Protein AF-A0A6B2L825-F1 (afdb_monomer_lite)

InterPro domains:
  IPR002931 Transglutaminase-like [PF01841] (137-234)
  IPR038765 Papain-like cysteine peptidase superfamily [SSF54001] (37-236)

Organism: NCBI:txid1963864

Sequence (348 aa):
MTFCLAKQWLLDHMPEFDKYFMPPSVTVPGRSMFEDNIAFAVMADNASKWSSNIPLGLKLGYLLPYATFQESRTNWRPLLFAKFFQLVASSTSTVSAMQRLVSPAFPHNPYTNWTAFNWPTSPLPLGNTDFYLQWASSTSPPVVSPFEFAAYGYGSCSAWSSLVTYVARSVGIPARIVGTPCWNTGQFAGLAKDNPRVHDCWNGGDGTTYGGAFLNNHNWVEYWDDVNAKWVFLNVPTTTDVPDGGLCDPFSESHGCGYDVRSGCKNASPPGLASQDHEIFSVTWNMEGDVPGLEGGPLVDVVNLKLTSGESVSPFVWSPKHTSPIGIPLNSIGVRVVNRTEFYRCKE

Foldseek 3Di:
DDLVVLLVLCVVQPDPVCVPDADQDDPDPDRHLLSVLSVLLVVLLVLALLNVLDDPLLSSKFQRDQDFDQADRDSCLVVLLLQQQVQQSPPNWLLRSLLSQQPPHPPPGSVQQVVPDDDPPRPDDPDDDGQGQEEDPQPDQLHYAQVNSVVVSYYHQSNQQRNSSSSSSSNNWGKWKKKWQAFQDDLCHDFCQVHVLLVQCLLQHPVPDHIDPSRNMHMWMWIATSVVLAIWTAGPVGNDSDTNPDQAVVADQVFAGDADPVCACVRGHRLQSQDQSGWMKIFISDDPPSDPPNQQADKFFLLQPATPNRDRGGSSSSDNQCARPVRHRVSPVRTIIGTCSVRRHGDD

Structure (mmCIF, N/CA/C/O backbone):
data_AF-A0A6B2L825-F1
#
_entry.id   AF-A0A6B2L825-F1
#
loop_
_atom_site.group_PDB
_atom_site.id
_atom_site.type_symbol
_atom_site.label_atom_id
_atom_site.label_alt_id
_atom_site.label_comp_id
_atom_site.label_asym_id
_atom_site.label_entity_id
_atom_site.label_seq_id
_atom_site.pdbx_PDB_ins_code
_atom_site.Cartn_x
_atom_site.Cartn_y
_atom_site.Cartn_z
_atom_site.occupancy
_atom_site.B_iso_or_equiv
_atom_site.auth_seq_id
_atom_site.auth_comp_id
_atom_site.auth_asym_id
_atom_site.auth_atom_id
_atom_site.pdbx_PDB_model_num
ATOM 1 N N . MET A 1 1 ? -19.022 -1.370 9.979 1.00 94.69 1 MET A N 1
ATOM 2 C CA . MET A 1 1 ? -18.485 -2.747 10.104 1.00 94.69 1 MET A CA 1
ATOM 3 C C . MET A 1 1 ? -18.682 -3.214 11.544 1.00 94.69 1 MET A C 1
ATOM 5 O O . MET A 1 1 ? -18.543 -2.392 12.437 1.00 94.69 1 MET A O 1
ATOM 9 N N . THR A 1 2 ? -19.047 -4.475 11.811 1.00 96.81 2 THR A N 1
ATOM 10 C CA . THR A 1 2 ? -19.200 -4.978 13.199 1.00 96.81 2 THR A CA 1
ATOM 11 C C . THR A 1 2 ? -18.019 -5.856 13.606 1.00 96.81 2 THR A C 1
ATOM 13 O O . THR A 1 2 ? -17.350 -6.425 12.745 1.00 96.81 2 THR A O 1
ATOM 16 N N . PHE A 1 3 ? -17.784 -6.006 14.916 1.00 96.75 3 PHE A N 1
ATOM 17 C CA . PHE A 1 3 ? -16.703 -6.852 15.439 1.00 96.75 3 PHE A CA 1
ATOM 18 C C . PHE A 1 3 ? -16.839 -8.312 14.981 1.00 96.75 3 PHE A C 1
ATOM 20 O O . PHE A 1 3 ? -15.877 -8.888 14.486 1.00 96.75 3 PHE A O 1
ATOM 27 N N . CYS A 1 4 ? -18.034 -8.907 15.099 1.00 97.12 4 CYS A N 1
ATOM 28 C CA . CYS A 1 4 ? -18.265 -10.306 14.718 1.00 97.12 4 CYS A CA 1
ATOM 29 C C . CYS A 1 4 ? -18.041 -10.544 13.223 1.00 97.12 4 CYS A C 1
ATOM 31 O O . CYS A 1 4 ? -17.418 -11.534 12.851 1.00 97.12 4 CYS A O 1
ATOM 33 N N . LEU A 1 5 ? -18.509 -9.620 12.379 1.00 97.62 5 LEU A N 1
ATOM 34 C CA . LEU A 1 5 ? -18.312 -9.700 10.936 1.00 97.62 5 LEU A CA 1
ATOM 35 C C . LEU A 1 5 ? -16.827 -9.603 10.575 1.00 97.62 5 LEU A C 1
ATOM 37 O O . LEU A 1 5 ? -16.325 -10.439 9.835 1.00 97.62 5 LEU A O 1
ATOM 41 N N . ALA A 1 6 ? -16.123 -8.612 11.125 1.00 97.88 6 ALA A N 1
ATOM 42 C CA . ALA A 1 6 ? -14.695 -8.424 10.894 1.00 97.88 6 ALA A CA 1
ATOM 43 C C . ALA A 1 6 ? -13.870 -9.628 11.378 1.00 97.88 6 ALA A C 1
ATOM 45 O O . ALA A 1 6 ? -12.967 -10.085 10.682 1.00 97.88 6 ALA A O 1
ATOM 46 N N . LYS A 1 7 ? -14.215 -10.179 12.548 1.00 96.69 7 LYS A N 1
ATOM 47 C CA . LYS A 1 7 ? -13.605 -11.396 13.087 1.00 96.69 7 LYS A CA 1
ATOM 48 C C . LYS A 1 7 ? -13.769 -12.578 12.141 1.00 96.69 7 LYS A C 1
ATOM 50 O O . LYS A 1 7 ? -12.776 -13.223 11.822 1.00 96.69 7 LYS A O 1
ATOM 55 N N . GLN A 1 8 ? -15.004 -12.863 11.730 1.00 96.94 8 GLN A N 1
ATOM 56 C CA . GLN A 1 8 ? -15.285 -13.990 10.848 1.00 96.94 8 GLN A CA 1
ATOM 57 C C . GLN A 1 8 ? -14.542 -13.824 9.522 1.00 96.94 8 GLN A C 1
ATOM 59 O O . GLN A 1 8 ? -13.798 -14.711 9.126 1.00 96.94 8 GLN A O 1
ATOM 64 N N . TRP A 1 9 ? -14.647 -12.641 8.915 1.00 96.12 9 TRP A N 1
ATOM 65 C CA . TRP A 1 9 ? -13.997 -12.362 7.643 1.00 96.12 9 TRP A CA 1
ATOM 66 C C . TRP A 1 9 ? -12.475 -12.538 7.716 1.00 96.12 9 TRP A C 1
ATOM 68 O O . TRP A 1 9 ? -11.904 -13.196 6.853 1.00 96.12 9 TRP A O 1
ATOM 78 N N . LEU A 1 10 ? -11.803 -12.039 8.763 1.00 95.00 10 LEU A N 1
ATOM 79 C CA . LEU A 1 10 ? -10.361 -12.267 8.910 1.00 95.00 10 LEU A CA 1
ATOM 80 C C . LEU A 1 10 ? -10.021 -13.750 9.056 1.00 95.00 10 LEU A C 1
ATOM 82 O O . LEU A 1 10 ? -9.069 -14.187 8.426 1.00 95.00 10 LEU A O 1
ATOM 86 N N . LEU A 1 11 ? -10.777 -14.525 9.840 1.00 93.31 11 LEU A N 1
ATOM 87 C CA . LEU A 1 11 ? -10.528 -15.966 9.998 1.00 93.31 11 LEU A CA 1
ATOM 88 C C . LEU A 1 11 ? -10.645 -16.732 8.673 1.00 93.31 11 LEU A C 1
ATOM 90 O O . LEU A 1 11 ? -9.923 -17.714 8.480 1.00 93.31 11 LEU A O 1
ATOM 94 N N . ASP A 1 12 ? -11.508 -16.260 7.773 1.00 91.75 12 ASP A N 1
ATOM 95 C CA . ASP A 1 12 ? -11.719 -16.845 6.447 1.00 91.75 12 ASP A CA 1
ATOM 96 C C . ASP A 1 12 ? -10.610 -16.464 5.444 1.00 91.75 12 ASP A C 1
ATOM 98 O O . ASP A 1 12 ? -10.348 -17.216 4.507 1.00 91.75 12 ASP A O 1
ATOM 102 N N . HIS A 1 13 ? -9.928 -15.327 5.643 1.00 90.06 13 HIS A N 1
ATOM 103 C CA . HIS A 1 13 ? -8.961 -14.775 4.678 1.00 90.06 13 HIS A CA 1
ATOM 104 C C . HIS A 1 13 ? -7.503 -14.815 5.147 1.00 90.06 13 HIS A C 1
ATOM 106 O O . HIS A 1 13 ? -6.590 -14.707 4.326 1.00 90.06 13 HIS A O 1
ATOM 112 N N . MET A 1 14 ? -7.257 -14.946 6.450 1.00 87.50 14 MET A N 1
ATOM 113 C CA . MET A 1 14 ? -5.910 -14.894 7.007 1.00 87.50 14 MET A CA 1
ATOM 114 C C . MET A 1 14 ? -5.109 -16.176 6.769 1.00 87.50 14 MET A C 1
ATOM 116 O O . MET A 1 14 ? -5.675 -17.274 6.797 1.00 87.50 14 MET A O 1
ATOM 120 N N . PRO A 1 15 ? -3.776 -16.066 6.608 1.00 83.00 15 PRO A N 1
ATOM 121 C CA . PRO A 1 15 ? -2.901 -17.225 6.540 1.00 83.00 15 PRO A CA 1
ATOM 122 C C . PRO A 1 15 ? -3.051 -18.128 7.764 1.00 83.00 15 PRO A C 1
ATOM 124 O O . PRO A 1 15 ? -3.207 -17.653 8.889 1.00 83.00 15 PRO A O 1
ATOM 127 N N . GLU A 1 16 ? -2.913 -19.437 7.561 1.00 82.12 16 GLU A N 1
ATOM 128 C CA . GLU A 1 16 ? -3.077 -20.415 8.640 1.00 82.12 16 GLU A CA 1
ATOM 129 C C . GLU A 1 16 ? -2.125 -20.155 9.816 1.00 82.12 16 GLU A C 1
ATOM 131 O O . GLU A 1 16 ? -2.531 -20.236 10.970 1.00 82.12 16 GLU A O 1
ATOM 136 N N . PHE A 1 17 ? -0.877 -19.755 9.546 1.00 81.38 17 PHE A N 1
ATOM 137 C CA . PHE A 1 17 ? 0.090 -19.463 10.608 1.00 81.38 17 PHE A CA 1
ATOM 138 C C . PHE A 1 17 ? -0.361 -18.300 11.510 1.00 81.38 17 PHE A C 1
ATOM 140 O O . PHE A 1 17 ? -0.163 -18.341 12.724 1.00 81.38 17 PHE A O 1
ATOM 147 N N . ASP A 1 18 ? -1.010 -17.285 10.938 1.00 87.75 18 ASP A N 1
ATOM 148 C CA . ASP A 1 18 ? -1.451 -16.101 11.669 1.00 87.75 18 ASP A CA 1
ATOM 149 C C . ASP A 1 18 ? -2.608 -16.443 12.634 1.00 87.75 18 ASP A C 1
ATOM 151 O O . ASP A 1 18 ? -2.810 -15.741 13.622 1.00 87.75 18 ASP A O 1
ATOM 155 N N . LYS A 1 19 ? -3.342 -17.548 12.418 1.00 86.56 19 LYS A N 1
ATOM 156 C CA . LYS A 1 19 ? -4.393 -18.016 13.347 1.00 86.56 19 LYS A CA 1
ATOM 157 C C . LYS A 1 19 ? -3.825 -18.499 14.684 1.00 86.56 19 LYS A C 1
ATOM 159 O O . LYS A 1 19 ? -4.547 -18.541 15.679 1.00 86.56 19 LYS A O 1
ATOM 164 N N . TYR A 1 20 ? -2.543 -18.863 14.706 1.00 85.00 20 TYR A N 1
ATOM 165 C CA . TYR A 1 20 ? -1.869 -19.433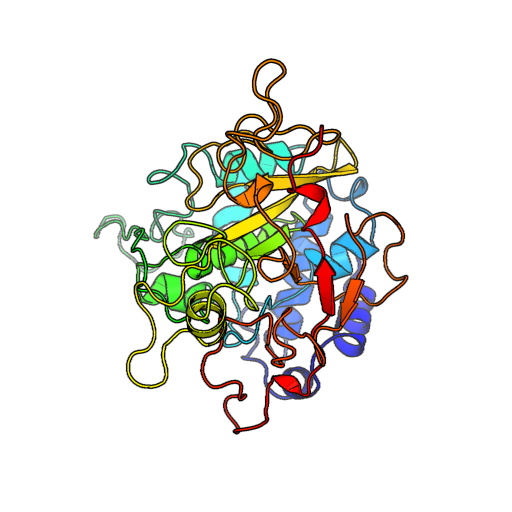 15.872 1.00 85.00 20 TYR A CA 1
ATOM 166 C C . TYR A 1 20 ? -0.771 -18.526 16.441 1.00 85.00 20 TYR A C 1
ATOM 168 O O . TYR A 1 20 ? -0.496 -18.595 17.638 1.00 85.00 20 TYR A O 1
ATOM 176 N N . PHE A 1 21 ? -0.150 -17.680 15.611 1.00 84.25 21 PHE A N 1
ATOM 177 C CA . PHE A 1 21 ? 1.095 -16.979 15.949 1.00 84.25 21 PHE A CA 1
ATOM 178 C C . PHE A 1 21 ? 1.001 -15.456 15.808 1.00 84.25 21 PHE A C 1
ATOM 180 O O . PHE A 1 21 ? 1.812 -14.825 15.130 1.00 84.25 21 PHE A O 1
ATOM 187 N N . MET A 1 22 ? 0.036 -14.849 16.497 1.00 90.50 22 MET A N 1
ATOM 188 C CA . MET A 1 22 ? -0.047 -13.393 16.626 1.00 90.50 22 MET A CA 1
ATOM 189 C C . MET A 1 22 ? 0.547 -12.890 17.954 1.00 90.50 22 MET A C 1
ATOM 191 O O . MET A 1 22 ? 0.362 -13.540 18.986 1.00 90.50 22 MET A O 1
ATOM 195 N N . PRO A 1 23 ? 1.212 -11.714 17.963 1.00 92.38 23 PRO A N 1
ATOM 196 C CA . PRO A 1 23 ? 1.619 -11.014 19.184 1.00 92.38 23 PRO A CA 1
ATOM 197 C C . PRO A 1 23 ? 0.462 -10.835 20.172 1.00 92.38 23 PRO A C 1
ATOM 199 O O . PRO A 1 23 ? -0.688 -10.849 19.744 1.00 92.38 23 PRO A O 1
ATOM 202 N N . PRO A 1 24 ? 0.723 -10.607 21.469 1.00 93.50 24 PRO A N 1
ATOM 203 C CA . PRO A 1 24 ? -0.331 -10.389 22.456 1.00 93.50 24 PRO A CA 1
ATOM 204 C C . PRO A 1 24 ? -1.134 -9.102 22.202 1.00 93.50 24 PRO A C 1
ATOM 206 O O . PRO A 1 24 ? -0.633 -8.118 21.646 1.00 93.50 24 PRO A O 1
ATOM 209 N N . SER A 1 25 ? -2.386 -9.116 22.666 1.00 94.12 25 SER A N 1
ATOM 210 C CA . SER A 1 25 ? -3.195 -7.905 22.832 1.00 94.12 25 SER A CA 1
ATOM 211 C C . SER A 1 25 ? -2.563 -7.014 23.903 1.00 94.12 25 SER A C 1
ATOM 213 O O . SER A 1 25 ? -2.058 -7.522 24.907 1.00 94.12 25 SER A O 1
ATOM 215 N N . VAL A 1 26 ? -2.600 -5.698 23.712 1.00 92.12 26 VAL A N 1
ATOM 216 C CA . VAL A 1 26 ? -2.066 -4.707 24.659 1.00 92.12 26 VAL A CA 1
ATOM 217 C C . VAL A 1 26 ? -3.122 -3.717 25.142 1.00 92.12 26 VAL A C 1
ATOM 219 O O . VAL A 1 26 ? -2.893 -3.051 26.149 1.00 92.12 26 VAL A O 1
ATOM 222 N N . THR A 1 27 ? -4.273 -3.619 24.466 1.00 90.19 27 THR A N 1
ATOM 223 C CA . THR A 1 27 ? -5.315 -2.640 24.819 1.00 90.19 27 THR A CA 1
ATOM 224 C C . THR A 1 27 ? -6.653 -3.241 25.221 1.00 90.19 27 THR A C 1
ATOM 226 O O . THR A 1 27 ? -7.307 -2.687 26.105 1.00 90.19 27 THR A O 1
ATOM 229 N N . VAL A 1 28 ? -7.073 -4.364 24.633 1.00 89.56 28 VAL A N 1
ATOM 230 C CA . VAL A 1 28 ? -8.335 -5.027 25.009 1.00 89.56 28 VAL A CA 1
ATOM 231 C C . VAL A 1 28 ? -8.095 -6.395 25.654 1.00 89.56 28 VAL A C 1
ATOM 233 O O . VAL A 1 28 ? -7.065 -7.022 25.386 1.00 89.56 28 VAL A O 1
ATOM 236 N N . PRO A 1 29 ? -9.031 -6.913 26.477 1.00 86.31 29 PRO A N 1
ATOM 237 C CA . PRO A 1 29 ? -8.983 -8.297 26.938 1.00 86.31 29 PRO A CA 1
ATOM 238 C C . PRO A 1 29 ? -9.025 -9.256 25.738 1.00 86.31 29 PRO A C 1
ATOM 240 O O . PRO A 1 29 ? -10.075 -9.492 25.144 1.00 86.31 29 PRO A O 1
ATOM 243 N N . GLY A 1 30 ? -7.866 -9.784 25.364 1.00 84.94 30 GLY A N 1
ATOM 244 C CA . GLY A 1 30 ? -7.671 -10.611 24.180 1.00 84.94 30 GLY A CA 1
ATOM 245 C C . GLY A 1 30 ? -6.418 -11.460 24.332 1.00 84.94 30 GLY A C 1
ATOM 246 O O . GLY A 1 30 ? -5.531 -11.138 25.124 1.00 84.94 30 GLY A O 1
ATOM 247 N N . ARG A 1 31 ? -6.353 -12.575 23.601 1.00 86.38 31 ARG A N 1
ATOM 248 C CA . ARG A 1 31 ? -5.169 -13.449 23.628 1.00 86.38 31 ARG A CA 1
ATOM 249 C C . ARG A 1 31 ? -4.093 -12.953 22.671 1.00 86.38 31 ARG A C 1
ATOM 251 O O . ARG A 1 31 ? -2.932 -13.304 22.850 1.00 86.38 31 ARG A O 1
ATOM 258 N N . SER A 1 32 ? -4.471 -12.144 21.681 1.00 92.50 32 SER A N 1
ATOM 259 C CA . SER A 1 32 ? -3.559 -11.680 20.644 1.00 92.50 32 SER A CA 1
ATOM 260 C C . SER A 1 32 ? -3.952 -10.313 20.076 1.00 92.50 32 SER A C 1
ATOM 262 O O . SER A 1 32 ? -5.049 -9.811 20.312 1.00 92.50 32 SER A O 1
ATOM 264 N N . MET A 1 33 ? -3.075 -9.723 19.265 1.00 95.19 33 MET A N 1
ATOM 265 C CA . MET A 1 33 ? -3.312 -8.480 18.537 1.00 95.19 33 MET A CA 1
ATOM 266 C C . MET A 1 33 ? -4.500 -8.570 17.577 1.00 95.19 33 MET A C 1
ATOM 268 O O . MET A 1 33 ? -4.944 -7.548 17.066 1.00 95.19 33 MET A O 1
ATOM 272 N N . PHE A 1 34 ? -5.020 -9.772 17.325 1.00 95.38 34 PHE A N 1
ATOM 273 C CA . PHE A 1 34 ? -6.241 -9.986 16.566 1.00 95.38 34 PHE A CA 1
ATOM 274 C C . PHE A 1 34 ? -7.413 -9.177 17.134 1.00 95.38 34 PHE A C 1
ATOM 276 O O . PHE A 1 34 ? -8.103 -8.474 16.393 1.00 95.38 34 PHE A O 1
ATOM 283 N N . GLU A 1 35 ? -7.604 -9.224 18.457 1.00 96.06 35 GLU A N 1
ATOM 284 C CA . GLU A 1 35 ? -8.674 -8.487 19.124 1.00 96.06 35 GLU A CA 1
ATOM 285 C C . GLU A 1 35 ? -8.460 -6.970 19.041 1.00 96.06 35 GLU A C 1
ATOM 287 O O . GLU A 1 35 ? -9.399 -6.242 18.713 1.00 96.06 35 GLU A O 1
ATOM 292 N N . ASP A 1 36 ? -7.228 -6.500 19.259 1.00 97.31 36 ASP A N 1
ATOM 293 C CA . ASP A 1 36 ? -6.867 -5.085 19.115 1.00 97.31 36 ASP A CA 1
ATOM 294 C C . ASP A 1 36 ? -7.080 -4.592 17.675 1.00 97.31 36 ASP A C 1
ATOM 296 O O . ASP A 1 36 ? -7.689 -3.544 17.453 1.00 97.31 36 ASP A O 1
ATOM 300 N N . ASN A 1 37 ? -6.646 -5.362 16.673 1.00 97.56 37 ASN A N 1
ATOM 301 C CA . ASN A 1 37 ? -6.805 -5.006 15.267 1.00 97.56 37 ASN A CA 1
ATOM 302 C C . ASN A 1 37 ? -8.283 -4.800 14.908 1.00 97.56 37 ASN A C 1
ATOM 304 O O . ASN A 1 37 ? -8.632 -3.784 14.309 1.00 97.56 37 ASN A O 1
ATOM 308 N N . ILE A 1 38 ? -9.156 -5.731 15.305 1.00 98.00 38 ILE A N 1
ATOM 309 C CA . ILE A 1 38 ? -10.591 -5.635 15.015 1.00 98.00 38 ILE A CA 1
ATOM 310 C C . ILE A 1 38 ? -11.226 -4.491 15.805 1.00 98.00 38 ILE A C 1
ATOM 312 O O . ILE A 1 38 ? -11.964 -3.692 15.228 1.00 98.00 38 ILE A O 1
ATOM 316 N N . ALA A 1 39 ? -10.941 -4.394 17.108 1.00 97.94 39 ALA A N 1
ATOM 317 C CA . ALA A 1 39 ? -11.524 -3.373 17.971 1.00 97.94 39 ALA A CA 1
ATOM 318 C C . ALA A 1 39 ? -11.217 -1.965 17.450 1.00 97.94 39 ALA A C 1
ATOM 320 O O . ALA A 1 39 ? -12.131 -1.157 17.291 1.00 97.94 39 ALA A O 1
ATOM 321 N N . PHE A 1 40 ? -9.957 -1.691 17.107 1.00 98.31 40 PHE A N 1
ATOM 322 C CA . PHE A 1 40 ? -9.549 -0.379 16.612 1.00 98.31 40 PHE A CA 1
ATOM 323 C C . PHE A 1 40 ? -9.971 -0.125 15.160 1.00 98.31 40 PHE A C 1
ATOM 325 O O . PHE A 1 40 ? -10.296 1.012 14.828 1.00 98.31 40 PHE A O 1
ATOM 332 N N . ALA A 1 41 ? -10.041 -1.148 14.299 1.00 98.38 41 ALA A N 1
ATOM 333 C CA . ALA A 1 41 ? -10.585 -0.982 12.949 1.00 98.38 41 ALA A CA 1
ATOM 334 C C . ALA A 1 41 ? -12.075 -0.605 12.987 1.00 98.38 41 ALA A C 1
ATOM 336 O O . ALA A 1 41 ? -12.497 0.308 12.282 1.00 98.38 41 ALA A O 1
ATOM 337 N N . VAL A 1 42 ? -12.865 -1.266 13.842 1.00 98.31 42 VAL A N 1
ATOM 338 C CA . VAL A 1 42 ? -14.286 -0.943 14.053 1.00 98.31 42 VAL A CA 1
ATOM 339 C C . VAL A 1 42 ? -14.451 0.415 14.737 1.00 98.31 42 VAL A C 1
ATOM 341 O O . VAL A 1 42 ? -15.354 1.166 14.379 1.00 98.31 42 VAL A O 1
ATOM 344 N N . MET A 1 43 ? -13.586 0.755 15.696 1.00 97.88 43 MET A N 1
ATOM 345 C CA . MET A 1 43 ? -13.607 2.058 16.366 1.00 97.88 43 MET A CA 1
ATOM 346 C C . MET A 1 43 ? -13.366 3.199 15.376 1.00 97.88 43 MET A C 1
ATOM 348 O O . MET A 1 43 ? -14.159 4.137 15.340 1.00 97.88 43 MET A O 1
ATOM 352 N N . ALA A 1 44 ? -12.323 3.096 14.547 1.00 98.00 44 ALA A N 1
ATOM 353 C CA . ALA A 1 44 ? -12.042 4.077 13.506 1.00 98.00 44 ALA A CA 1
ATOM 354 C C . ALA A 1 44 ? -13.191 4.152 12.491 1.00 98.00 44 ALA A C 1
ATOM 356 O O . ALA A 1 44 ? -13.703 5.236 12.234 1.00 98.00 44 ALA A O 1
ATOM 357 N N . ASP A 1 45 ? -13.666 3.002 11.995 1.00 97.81 45 ASP A N 1
ATOM 358 C CA . ASP A 1 45 ? -14.793 2.937 11.058 1.00 97.81 45 ASP A CA 1
ATOM 359 C C . ASP A 1 45 ? -16.059 3.602 11.613 1.00 97.81 45 ASP A C 1
ATOM 361 O O . ASP A 1 45 ? -16.731 4.325 10.894 1.00 97.81 45 ASP A O 1
ATOM 365 N N . ASN A 1 46 ? -16.405 3.390 12.882 1.00 96.94 46 ASN A N 1
ATOM 366 C CA . ASN A 1 46 ? -17.620 3.969 13.461 1.00 96.94 46 ASN A CA 1
ATOM 367 C C . ASN A 1 46 ? -17.480 5.462 13.788 1.00 96.94 46 ASN A C 1
ATOM 369 O O . ASN A 1 46 ? -18.478 6.179 13.789 1.00 96.94 46 ASN A O 1
ATOM 373 N N . ALA A 1 47 ? -16.270 5.923 14.104 1.00 96.56 47 ALA A N 1
ATOM 374 C CA . ALA A 1 47 ? -16.021 7.312 14.472 1.00 96.56 47 ALA A CA 1
ATOM 375 C C . ALA A 1 47 ? -15.790 8.228 13.250 1.00 96.56 47 ALA A C 1
ATOM 377 O O . ALA A 1 47 ? -15.958 9.444 13.353 1.00 96.56 47 ALA A O 1
ATOM 378 N N . SER A 1 48 ? -15.432 7.666 12.092 1.00 95.81 48 SER A N 1
ATOM 379 C CA . SER A 1 48 ? -15.206 8.407 10.847 1.00 95.81 48 SER A CA 1
ATOM 380 C C . SER A 1 48 ? -16.505 8.865 10.171 1.00 95.81 48 SER A C 1
ATOM 382 O O . SER A 1 48 ? -17.400 8.068 9.896 1.00 95.81 48 SER A O 1
ATOM 384 N N . LYS A 1 49 ? -16.575 10.147 9.784 1.00 96.50 49 LYS A N 1
ATOM 385 C CA . LYS A 1 49 ? -17.751 10.737 9.106 1.00 96.50 49 LYS A CA 1
ATOM 386 C C . LYS A 1 49 ? -17.998 10.201 7.690 1.00 96.50 49 LYS A C 1
ATOM 388 O O . LYS A 1 49 ? -19.131 10.219 7.228 1.00 96.50 49 LYS A O 1
ATOM 393 N N . TRP A 1 50 ? -16.953 9.723 7.019 1.00 97.06 50 TRP A N 1
ATOM 394 C CA . TRP A 1 50 ? -17.003 9.153 5.664 1.00 97.06 50 TRP A CA 1
ATOM 395 C C . TRP A 1 50 ? -17.337 7.655 5.642 1.00 97.06 50 TRP A C 1
ATOM 397 O O . TRP A 1 50 ? -17.474 7.050 4.583 1.00 97.06 50 TRP A O 1
ATOM 407 N N . SER A 1 51 ? -17.458 7.023 6.811 1.00 95.38 51 SER A N 1
ATOM 408 C CA . SER A 1 51 ? -17.650 5.579 6.937 1.00 95.38 51 SER A CA 1
ATOM 409 C C . SER A 1 51 ? -18.826 5.051 6.115 1.00 95.38 51 SER A C 1
ATOM 411 O O . SER A 1 51 ? -18.707 4.018 5.457 1.00 95.38 51 SER A O 1
ATOM 413 N N . SER A 1 52 ? -19.956 5.759 6.117 1.00 95.31 52 SER A N 1
ATOM 414 C CA . SER A 1 52 ? -21.166 5.376 5.378 1.00 95.31 52 SER A CA 1
ATOM 415 C C . SER A 1 52 ? -20.995 5.377 3.860 1.00 95.31 52 SER A C 1
ATOM 417 O O . SER A 1 52 ? -21.762 4.704 3.178 1.00 95.31 52 SER A O 1
ATOM 419 N N . ASN A 1 53 ? -19.997 6.094 3.340 1.00 97.06 53 ASN A N 1
ATOM 420 C CA . ASN A 1 53 ? -19.720 6.194 1.907 1.00 97.06 53 ASN A CA 1
ATOM 421 C C . ASN A 1 53 ? -18.803 5.070 1.410 1.00 97.06 53 ASN A C 1
ATOM 423 O O . ASN A 1 53 ? -18.628 4.900 0.207 1.00 97.06 53 ASN A O 1
ATOM 427 N N . ILE A 1 54 ? -18.207 4.291 2.319 1.00 97.25 54 ILE A N 1
ATOM 428 C CA . ILE A 1 54 ? -17.289 3.213 1.958 1.00 97.25 54 ILE A CA 1
ATOM 429 C C . ILE A 1 54 ? -18.051 1.876 1.930 1.00 97.25 54 ILE A C 1
ATOM 431 O O . ILE A 1 54 ? -18.561 1.435 2.967 1.00 97.25 54 ILE A O 1
ATOM 435 N N . PRO A 1 55 ? -18.078 1.173 0.783 1.00 96.19 55 PRO A N 1
ATOM 436 C CA . PRO A 1 55 ? -18.588 -0.189 0.678 1.00 96.19 55 PRO A CA 1
ATOM 437 C C . PRO A 1 55 ? -17.971 -1.144 1.705 1.00 96.19 55 PRO A C 1
ATOM 439 O O . PRO A 1 55 ? -16.764 -1.141 1.944 1.00 96.19 55 PRO A O 1
ATOM 442 N N . LEU A 1 56 ? -18.797 -2.018 2.286 1.00 96.12 56 LEU A N 1
ATOM 443 C CA . LEU A 1 56 ? -18.365 -2.945 3.335 1.00 96.12 56 LEU A CA 1
ATOM 444 C C . LEU A 1 56 ? -17.170 -3.809 2.911 1.00 96.12 56 LEU A C 1
ATOM 446 O O . LEU A 1 56 ? -16.224 -3.940 3.682 1.00 96.12 56 LEU A O 1
ATOM 450 N N . GLY A 1 57 ? -17.183 -4.362 1.698 1.00 94.88 57 GLY A N 1
ATOM 451 C CA . GLY A 1 57 ? -16.078 -5.195 1.229 1.00 94.88 57 GLY A CA 1
ATOM 452 C C . GLY A 1 57 ? -14.760 -4.422 1.074 1.00 94.88 57 GLY A C 1
ATOM 453 O O . GLY A 1 57 ? -13.703 -4.978 1.345 1.00 94.88 57 GLY A O 1
ATOM 454 N N . LEU A 1 58 ? -14.794 -3.113 0.777 1.00 96.31 58 LEU A N 1
ATOM 455 C CA . LEU A 1 58 ? -13.579 -2.286 0.794 1.00 96.31 58 LEU A CA 1
ATOM 456 C C . LEU A 1 58 ? -13.051 -2.089 2.219 1.00 96.31 58 LEU A C 1
ATOM 458 O O . LEU A 1 58 ? -11.843 -2.097 2.440 1.00 96.31 58 LEU A O 1
ATOM 462 N N . LYS A 1 59 ? -13.933 -1.975 3.218 1.00 97.50 59 LYS A N 1
ATOM 463 C CA . LYS A 1 59 ? -13.504 -1.932 4.626 1.00 97.50 59 LYS A CA 1
ATOM 464 C C . LYS A 1 59 ? -12.842 -3.245 5.040 1.00 97.50 59 LYS A C 1
ATOM 466 O O . LYS A 1 59 ? -11.780 -3.233 5.658 1.00 97.50 59 LYS A O 1
ATOM 471 N N . LEU A 1 60 ? -13.454 -4.370 4.683 1.00 97.25 60 LEU A N 1
ATOM 472 C CA . LEU A 1 60 ? -12.937 -5.697 5.010 1.00 97.25 60 LEU A CA 1
ATOM 473 C C . LEU A 1 60 ? -11.593 -5.962 4.309 1.00 97.25 60 LEU A C 1
ATOM 475 O O . LEU A 1 60 ? -10.636 -6.345 4.972 1.00 97.25 60 LEU A O 1
ATOM 479 N N . GLY A 1 61 ? -11.481 -5.642 3.019 1.00 95.44 61 GLY A N 1
ATOM 480 C CA . GLY A 1 61 ? -10.279 -5.889 2.220 1.00 95.44 61 GLY A CA 1
ATOM 481 C C . GLY A 1 61 ? -9.136 -4.888 2.388 1.00 95.44 61 GLY A C 1
ATOM 482 O O . GLY A 1 61 ? -7.991 -5.240 2.117 1.00 95.44 61 GLY A O 1
ATOM 483 N N . TYR A 1 62 ? -9.412 -3.651 2.826 1.00 97.12 62 TYR A N 1
ATOM 484 C CA . TYR A 1 62 ? -8.430 -2.554 2.756 1.00 97.12 62 TYR A CA 1
ATOM 485 C C . TYR A 1 62 ? -8.337 -1.651 3.988 1.00 97.12 62 TYR A C 1
ATOM 487 O O . TYR A 1 62 ? -7.409 -0.845 4.069 1.00 97.12 62 TYR A O 1
ATOM 495 N N . LEU A 1 63 ? -9.244 -1.778 4.960 1.00 97.75 63 LEU A N 1
ATOM 496 C CA . LEU A 1 63 ? -9.159 -1.084 6.254 1.00 97.75 63 LEU A CA 1
ATOM 497 C C . LEU A 1 63 ? -8.798 -2.052 7.392 1.00 97.75 63 LEU A C 1
ATOM 499 O O . LEU A 1 63 ? -7.922 -1.769 8.217 1.00 97.75 63 LEU A O 1
ATOM 503 N N . LEU A 1 64 ? -9.481 -3.196 7.433 1.00 98.12 64 LEU A N 1
ATOM 504 C CA . LEU A 1 64 ? -9.355 -4.233 8.454 1.00 98.12 64 LEU A CA 1
ATOM 505 C C . LEU A 1 64 ? -8.025 -5.016 8.452 1.00 98.12 64 LEU A C 1
ATOM 507 O O . LEU A 1 64 ? -7.596 -5.388 9.550 1.00 98.12 64 LEU A O 1
ATOM 511 N N . PRO A 1 65 ? -7.341 -5.271 7.316 1.00 95.38 65 PRO A N 1
ATOM 512 C CA . PRO A 1 65 ? -6.151 -6.114 7.327 1.00 95.38 65 PRO A CA 1
ATOM 513 C C . PRO A 1 65 ? -5.039 -5.575 8.228 1.00 95.38 65 PRO A C 1
ATOM 515 O O . PRO A 1 65 ? -4.735 -4.378 8.235 1.00 95.38 65 PRO A O 1
ATOM 518 N N . TYR A 1 66 ? -4.427 -6.485 8.985 1.00 94.44 66 TYR A N 1
ATOM 519 C CA . TYR A 1 66 ? -3.339 -6.204 9.928 1.00 94.44 66 TYR A CA 1
ATOM 520 C C . TYR A 1 66 ? -1.946 -6.300 9.291 1.00 94.44 66 TYR A C 1
ATOM 522 O O . TYR A 1 66 ? -0.967 -5.912 9.925 1.00 94.44 66 TYR A O 1
ATOM 530 N N . ALA A 1 67 ? -1.859 -6.829 8.071 1.00 90.25 67 ALA A N 1
ATOM 531 C CA . ALA A 1 67 ? -0.629 -6.995 7.310 1.00 90.25 67 ALA A CA 1
ATOM 532 C C . ALA A 1 67 ? -0.861 -6.612 5.836 1.00 90.25 67 ALA A C 1
ATOM 534 O O . ALA A 1 67 ? -1.998 -6.617 5.350 1.00 90.25 67 ALA A O 1
ATOM 535 N N . THR A 1 68 ? 0.209 -6.280 5.121 1.00 84.62 68 THR A N 1
ATOM 536 C CA . THR A 1 68 ? 0.181 -6.000 3.678 1.00 84.62 68 THR A CA 1
ATOM 537 C C . THR A 1 68 ? 1.064 -6.970 2.912 1.00 84.62 68 THR A C 1
ATOM 539 O O . THR A 1 68 ? 0.717 -7.338 1.801 1.00 84.62 68 THR A O 1
ATOM 542 N N . PHE A 1 69 ? 2.148 -7.449 3.511 1.00 78.00 69 PHE A N 1
ATOM 543 C CA . PHE A 1 69 ? 3.046 -8.423 2.910 1.00 78.00 69 PHE A CA 1
ATOM 544 C C . PHE A 1 69 ? 3.420 -9.517 3.944 1.00 78.00 69 PHE A C 1
ATOM 546 O O . PHE A 1 69 ? 2.621 -9.941 4.792 1.00 78.00 69 PHE A O 1
ATOM 553 N N . GLN A 1 70 ? 4.656 -10.008 3.863 1.00 76.31 70 GLN A N 1
ATOM 554 C CA . GLN A 1 70 ? 5.282 -10.986 4.754 1.00 76.31 70 GLN A CA 1
ATOM 555 C C . GLN A 1 70 ? 6.007 -10.362 5.960 1.00 76.31 70 GLN A C 1
ATOM 557 O O . GLN A 1 70 ? 6.813 -11.037 6.598 1.00 76.31 70 GLN A O 1
ATOM 562 N N . GLU A 1 71 ? 5.769 -9.085 6.269 1.00 81.12 71 GLU A N 1
ATOM 563 C CA . GLU A 1 71 ? 6.379 -8.409 7.418 1.00 81.12 71 GLU A CA 1
ATOM 564 C C . GLU A 1 71 ? 6.041 -9.078 8.742 1.00 81.12 71 GLU A C 1
ATOM 566 O O . GLU A 1 71 ? 5.012 -9.742 8.892 1.00 81.12 71 GLU A O 1
ATOM 571 N N . SER A 1 72 ? 6.917 -8.889 9.727 1.00 83.12 72 SER A N 1
ATOM 572 C CA . SER A 1 72 ? 6.660 -9.371 11.075 1.00 83.12 72 SER A CA 1
ATOM 573 C C . SER A 1 72 ? 5.337 -8.798 11.589 1.00 83.12 72 SER A C 1
ATOM 575 O O . SER A 1 72 ? 4.993 -7.628 11.376 1.00 83.12 72 SER A O 1
ATOM 577 N N . ARG A 1 73 ? 4.543 -9.650 12.244 1.00 88.81 73 ARG A N 1
ATOM 578 C CA . ARG A 1 73 ? 3.271 -9.203 12.806 1.00 88.81 73 ARG A CA 1
ATOM 579 C C . ARG A 1 73 ? 3.584 -8.342 14.015 1.00 88.81 73 ARG A C 1
ATOM 581 O O . ARG A 1 73 ? 4.232 -8.792 14.956 1.00 88.81 73 ARG A O 1
ATOM 588 N N . THR A 1 74 ? 3.137 -7.096 13.973 1.00 90.94 74 THR A N 1
ATOM 589 C CA . THR A 1 74 ? 3.319 -6.116 15.043 1.00 90.94 74 THR A CA 1
ATOM 590 C C . THR A 1 74 ? 1.961 -5.547 15.412 1.00 90.94 74 THR A C 1
ATOM 592 O O . THR A 1 74 ? 1.132 -5.290 14.541 1.00 90.94 74 THR A O 1
ATOM 595 N N . ASN A 1 75 ? 1.699 -5.356 16.706 1.00 94.56 75 ASN A N 1
ATOM 596 C CA . ASN A 1 75 ? 0.427 -4.805 17.172 1.00 94.56 75 ASN A CA 1
ATOM 597 C C . ASN A 1 75 ? 0.398 -3.276 16.986 1.00 94.56 75 ASN A C 1
ATOM 599 O O . ASN A 1 75 ? 0.486 -2.506 17.941 1.00 94.56 75 ASN A O 1
ATOM 603 N N . TRP A 1 76 ? 0.371 -2.839 15.724 1.00 95.62 76 TRP A N 1
ATOM 604 C CA . TRP A 1 76 ? 0.581 -1.444 15.337 1.00 95.62 76 TRP A CA 1
ATOM 605 C C . TRP A 1 76 ? -0.653 -0.562 15.519 1.00 95.62 76 TRP A C 1
ATOM 607 O O . TRP A 1 76 ? -0.533 0.629 15.815 1.00 95.62 76 TRP A O 1
ATOM 617 N N . ARG A 1 77 ? -1.847 -1.136 15.342 1.00 97.12 77 ARG A N 1
ATOM 618 C CA . ARG A 1 77 ? -3.085 -0.365 15.186 1.00 97.12 77 ARG A CA 1
ATOM 619 C C . ARG A 1 77 ? -3.428 0.505 16.396 1.00 97.12 77 ARG A C 1
ATOM 621 O O . ARG A 1 77 ? -3.721 1.676 16.156 1.00 97.12 77 ARG A O 1
ATOM 628 N N . PRO A 1 78 ? -3.346 0.025 17.653 1.00 96.12 78 PRO A N 1
ATOM 629 C CA . PRO A 1 78 ? -3.671 0.857 18.810 1.00 96.12 78 PRO A CA 1
ATOM 630 C C . PRO A 1 78 ? -2.800 2.113 18.914 1.00 96.12 78 PRO A C 1
ATOM 632 O O . PRO A 1 78 ? -3.315 3.207 19.139 1.00 96.12 78 PRO A O 1
ATOM 635 N N . LEU A 1 79 ? -1.486 1.982 18.693 1.00 93.50 79 LEU A N 1
ATOM 636 C CA . LEU A 1 79 ? -0.561 3.113 18.781 1.00 93.50 79 LEU A CA 1
ATOM 637 C C . LEU A 1 79 ? -0.781 4.119 17.649 1.00 93.50 79 LEU A C 1
ATOM 639 O O . LEU A 1 79 ? -0.839 5.319 17.910 1.00 93.50 79 LEU A O 1
ATOM 643 N N . LEU A 1 80 ? -0.900 3.650 16.400 1.00 95.56 80 LEU A N 1
ATOM 644 C CA . LEU A 1 80 ? -1.108 4.551 15.262 1.00 95.56 80 LEU A CA 1
ATOM 645 C C . LEU A 1 80 ? -2.467 5.259 15.359 1.00 95.56 80 LEU A C 1
ATOM 647 O O . LEU A 1 80 ? -2.534 6.467 15.139 1.00 95.56 80 LEU A O 1
ATOM 651 N N . PHE A 1 81 ? -3.518 4.555 15.794 1.00 96.06 81 PHE A N 1
ATOM 652 C CA . PHE A 1 81 ? -4.814 5.171 16.081 1.00 96.06 81 PHE A CA 1
ATOM 653 C C . PHE A 1 81 ? -4.665 6.274 17.137 1.00 96.06 81 PHE A C 1
ATOM 655 O O . PHE A 1 81 ? -5.077 7.409 16.905 1.00 96.06 81 PHE A O 1
ATOM 662 N N . ALA A 1 82 ? -4.029 5.970 18.275 1.00 92.75 82 ALA A N 1
ATOM 663 C CA . ALA A 1 82 ? -3.844 6.931 19.361 1.00 92.75 82 ALA A CA 1
ATOM 664 C C . ALA A 1 82 ? -3.031 8.165 18.934 1.00 92.75 82 ALA A C 1
ATOM 666 O O . ALA A 1 82 ? -3.322 9.272 19.385 1.00 92.75 82 ALA A O 1
ATOM 667 N N . LYS A 1 83 ? -2.036 7.991 18.053 1.00 90.75 83 LYS A N 1
ATOM 668 C CA . LYS A 1 83 ? -1.219 9.091 17.524 1.00 90.75 83 LYS A CA 1
ATOM 669 C C . LYS A 1 83 ? -1.967 9.966 16.519 1.00 90.75 83 LYS A C 1
ATOM 671 O O . LYS A 1 83 ? -1.840 11.185 16.580 1.00 90.75 83 LYS A O 1
ATOM 676 N N . PHE A 1 84 ? -2.725 9.370 15.597 1.00 94.44 84 PHE A N 1
ATOM 677 C CA . PHE A 1 84 ? -3.156 10.073 14.382 1.00 94.44 84 PHE A CA 1
ATOM 678 C C . PHE A 1 84 ? -4.664 10.298 14.259 1.00 94.44 84 PHE A C 1
ATOM 680 O O . PHE A 1 84 ? -5.072 11.199 13.527 1.00 94.44 84 PHE A O 1
ATOM 687 N N . PHE A 1 85 ? -5.514 9.558 14.979 1.00 95.38 85 PHE A N 1
ATOM 688 C CA . PHE A 1 85 ? -6.968 9.662 14.801 1.00 95.38 85 PHE A CA 1
ATOM 689 C C . PHE A 1 85 ? -7.499 11.074 15.097 1.00 95.38 85 PHE A C 1
ATOM 691 O O . PHE A 1 85 ? -8.308 11.617 14.344 1.00 95.38 85 PHE A O 1
ATOM 698 N N . GLN A 1 86 ? -6.983 11.723 16.145 1.00 93.00 86 GLN A N 1
ATOM 699 C CA . GLN A 1 86 ? -7.415 13.072 16.519 1.00 93.00 86 GLN A CA 1
ATOM 700 C C . GLN A 1 86 ? -7.113 14.122 15.438 1.00 93.00 86 GLN A C 1
ATOM 702 O O . GLN A 1 86 ? -7.857 15.095 15.313 1.00 93.00 86 GLN A O 1
ATOM 707 N N . LEU A 1 87 ? -6.065 13.922 14.628 1.00 93.50 87 LEU A N 1
ATOM 708 C CA . LEU A 1 87 ? -5.731 14.829 13.526 1.00 93.50 87 LEU A CA 1
ATOM 709 C C . LEU A 1 87 ? -6.830 14.850 12.467 1.00 93.50 87 LEU A C 1
ATOM 711 O O . LEU A 1 87 ? -7.121 15.903 11.904 1.00 93.50 87 LEU A O 1
ATOM 715 N N . VAL A 1 88 ? -7.465 13.704 12.223 1.00 96.19 88 VAL A N 1
ATOM 716 C CA . VAL A 1 88 ? -8.468 13.541 11.165 1.00 96.19 88 VAL A CA 1
ATOM 717 C C . VAL A 1 88 ? -9.909 13.599 11.670 1.00 96.19 88 VAL A C 1
ATOM 719 O O . VAL A 1 88 ? -10.826 13.634 10.858 1.00 96.19 88 VAL A O 1
ATOM 722 N N . ALA A 1 89 ? -10.138 13.675 12.985 1.00 94.12 89 ALA A N 1
ATOM 723 C CA . ALA A 1 89 ? -11.476 13.642 13.589 1.00 94.12 89 ALA A CA 1
ATOM 724 C C . ALA A 1 89 ? -12.434 14.736 13.065 1.00 94.12 89 ALA A C 1
ATOM 726 O O . ALA A 1 89 ? -13.656 14.573 13.064 1.00 94.12 89 ALA A O 1
ATOM 727 N N . SER A 1 90 ? -11.890 15.870 12.608 1.00 95.12 90 SER A N 1
ATOM 728 C CA . SER A 1 90 ? -12.691 16.952 12.019 1.00 95.12 90 SER A CA 1
ATOM 729 C C . SER A 1 90 ? -13.036 16.738 10.540 1.00 95.12 90 SER A C 1
ATOM 731 O O . SER A 1 90 ? -14.027 17.315 10.082 1.00 95.12 90 SER A O 1
ATOM 733 N N . SER A 1 91 ? -12.283 15.900 9.819 1.00 97.81 91 SER A N 1
ATOM 734 C CA . SER A 1 91 ? -12.437 15.661 8.381 1.00 97.81 91 SER A CA 1
ATOM 735 C C . SER A 1 91 ? -13.770 14.999 8.035 1.00 97.81 91 SER A C 1
ATOM 737 O O . SER A 1 91 ? -14.355 14.264 8.831 1.00 97.81 91 SER A O 1
ATOM 739 N N . THR A 1 92 ? -14.268 15.290 6.835 1.00 97.19 92 THR A N 1
ATOM 740 C CA . THR A 1 92 ? -15.574 14.825 6.336 1.00 97.19 92 THR A CA 1
ATOM 741 C C . THR A 1 92 ? -15.461 13.856 5.164 1.00 97.19 92 THR A C 1
ATOM 743 O O . THR A 1 92 ? -16.475 13.304 4.760 1.00 97.19 92 THR A O 1
ATOM 746 N N . SER A 1 93 ? -14.252 13.645 4.644 1.00 98.31 93 SER A N 1
ATOM 747 C CA . SER A 1 93 ? -13.932 12.721 3.551 1.00 98.31 93 SER A CA 1
ATOM 748 C C . SER A 1 93 ? -12.585 12.045 3.805 1.00 98.31 93 SER A C 1
ATOM 750 O O . SER A 1 93 ? -11.753 12.579 4.546 1.00 98.31 93 SER A O 1
ATOM 752 N N . THR A 1 94 ? -12.337 10.911 3.159 1.00 98.38 94 THR A N 1
ATOM 753 C CA . THR A 1 94 ? -11.043 10.219 3.188 1.00 98.38 94 THR A CA 1
ATOM 754 C C . THR A 1 94 ? -9.935 11.082 2.598 1.00 98.38 94 THR A C 1
ATOM 756 O O . THR A 1 94 ? -8.851 11.131 3.167 1.00 98.38 94 THR A O 1
ATOM 759 N N . VAL A 1 95 ? -10.210 11.833 1.526 1.00 97.94 95 VAL A N 1
ATOM 760 C CA . VAL A 1 95 ? -9.253 12.775 0.917 1.00 97.94 95 VAL A CA 1
ATOM 761 C C . VAL A 1 95 ? -8.845 13.867 1.904 1.00 97.94 95 VAL A C 1
ATOM 763 O O . VAL A 1 95 ? -7.657 14.060 2.147 1.00 97.94 95 VAL A O 1
ATOM 766 N N . SER A 1 96 ? -9.808 14.538 2.548 1.00 97.88 96 SER A N 1
ATOM 767 C CA . SER A 1 96 ? -9.490 15.586 3.532 1.00 97.88 96 SER A CA 1
ATOM 768 C C . SER A 1 96 ? -8.822 15.025 4.792 1.00 97.88 96 SER A C 1
ATOM 770 O O . SER A 1 96 ? -8.037 15.712 5.443 1.00 97.88 96 SER A O 1
ATOM 772 N N . ALA A 1 97 ? -9.113 13.778 5.168 1.00 97.69 97 ALA A N 1
ATOM 773 C CA . ALA A 1 97 ? -8.402 13.077 6.233 1.00 97.69 97 ALA A CA 1
ATOM 774 C C . ALA A 1 97 ? -6.954 12.759 5.829 1.00 97.69 97 ALA A C 1
ATOM 776 O O . ALA A 1 97 ? -6.035 13.052 6.591 1.00 97.69 97 ALA A O 1
ATOM 777 N N . MET A 1 98 ? -6.738 12.245 4.616 1.00 97.38 98 MET A N 1
ATOM 778 C CA . MET A 1 98 ? -5.410 11.925 4.101 1.00 97.38 98 MET A CA 1
ATOM 779 C C . MET A 1 98 ? -4.549 13.180 3.958 1.00 97.38 98 MET A C 1
ATOM 781 O O . MET A 1 98 ? -3.413 13.190 4.419 1.00 97.38 98 MET A O 1
ATOM 785 N N . GLN A 1 99 ? -5.113 14.277 3.448 1.00 96.38 99 GLN A N 1
ATOM 786 C CA . GLN A 1 99 ? -4.457 15.587 3.393 1.00 96.38 99 GLN A CA 1
ATOM 787 C C . GLN A 1 99 ? -3.954 16.041 4.764 1.00 96.38 99 GLN A C 1
ATOM 789 O O . GLN A 1 99 ? -2.824 16.492 4.883 1.00 96.38 99 GLN A O 1
ATOM 794 N N . ARG A 1 100 ? -4.737 15.861 5.834 1.00 94.88 100 ARG A N 1
ATOM 795 C CA . ARG A 1 100 ? -4.280 16.196 7.194 1.00 94.88 100 ARG A CA 1
ATOM 796 C C . ARG A 1 100 ? -3.153 15.303 7.698 1.00 94.88 100 ARG A C 1
ATOM 798 O O . ARG A 1 100 ? -2.407 15.737 8.567 1.00 94.88 100 ARG A O 1
ATOM 805 N N . LEU A 1 101 ? -3.043 14.074 7.198 1.00 94.12 101 LEU A N 1
ATOM 806 C CA . LEU A 1 101 ? -1.950 13.166 7.539 1.00 94.12 101 LEU A CA 1
ATOM 807 C C . LEU A 1 101 ? -0.671 13.484 6.760 1.00 94.12 101 LEU A C 1
ATOM 809 O O . LEU A 1 101 ? 0.411 13.278 7.298 1.00 94.12 101 LEU A O 1
ATOM 813 N N . VAL A 1 102 ? -0.789 13.973 5.520 1.00 93.25 102 VAL A N 1
ATOM 814 C CA . VAL A 1 102 ? 0.338 14.191 4.593 1.00 93.25 102 VAL A CA 1
ATOM 815 C C . VAL A 1 102 ? 0.646 15.673 4.332 1.00 93.25 102 VAL A C 1
ATOM 817 O O . VAL A 1 102 ? 1.470 15.983 3.477 1.00 93.25 102 VAL A O 1
ATOM 820 N N . SER A 1 103 ? 0.014 16.607 5.046 1.00 90.00 103 SER A N 1
ATOM 821 C CA . SER A 1 103 ? 0.255 18.049 4.901 1.00 90.00 103 SER A CA 1
ATOM 822 C C . SER A 1 103 ? 0.824 18.652 6.195 1.00 90.00 103 SER A C 1
ATOM 824 O O . SER A 1 103 ? 0.324 18.335 7.280 1.00 90.00 103 SER A O 1
ATOM 826 N N . PRO A 1 104 ? 1.853 19.519 6.116 1.00 86.00 104 PRO A N 1
ATOM 827 C CA . PRO A 1 104 ? 2.644 19.818 4.914 1.00 86.00 104 PRO A CA 1
ATOM 828 C C . PRO A 1 104 ? 3.379 18.567 4.416 1.00 86.00 104 PRO A C 1
ATOM 830 O O . PRO A 1 104 ? 3.607 17.652 5.205 1.00 86.00 104 PRO A O 1
ATOM 833 N N . ALA A 1 105 ? 3.727 18.533 3.125 1.00 83.25 105 ALA A N 1
ATOM 834 C CA . ALA A 1 105 ? 4.461 17.436 2.493 1.00 83.25 105 ALA A CA 1
ATOM 835 C C . ALA A 1 105 ? 5.781 17.095 3.230 1.00 83.25 105 ALA A C 1
ATOM 837 O O . ALA A 1 105 ? 6.277 17.849 4.075 1.00 83.25 105 ALA A O 1
ATOM 838 N N . PHE A 1 106 ? 6.364 15.938 2.911 1.00 83.56 106 PHE A N 1
ATOM 839 C CA . PHE A 1 106 ? 7.621 15.468 3.498 1.00 83.56 106 PHE A CA 1
ATOM 840 C C . PHE A 1 106 ? 8.722 16.543 3.368 1.00 83.56 106 PHE A C 1
ATOM 842 O O . PHE A 1 106 ? 8.822 17.162 2.306 1.00 83.56 106 PHE A O 1
ATOM 849 N N . PRO A 1 107 ? 9.569 16.772 4.399 1.00 83.31 107 PRO A N 1
ATOM 850 C CA . PRO A 1 107 ? 9.762 15.990 5.631 1.00 83.31 107 PRO A CA 1
ATOM 851 C C . PRO A 1 107 ? 8.924 16.437 6.836 1.00 83.31 107 PRO A C 1
ATOM 853 O O . PRO A 1 107 ? 9.197 16.013 7.957 1.00 83.31 107 PRO A O 1
ATOM 856 N N . HIS A 1 108 ? 7.911 17.280 6.642 1.00 84.31 108 HIS A N 1
ATOM 857 C CA . HIS A 1 108 ? 7.188 17.931 7.740 1.00 84.31 108 HIS A CA 1
ATOM 858 C C . HIS A 1 108 ? 5.805 17.326 8.026 1.00 84.31 108 HIS A C 1
ATOM 860 O O . HIS A 1 108 ? 5.030 17.906 8.789 1.00 84.31 108 HIS A O 1
ATOM 866 N N . ASN A 1 109 ? 5.490 16.166 7.439 1.00 87.00 109 ASN A N 1
ATOM 867 C CA . ASN A 1 109 ? 4.219 15.493 7.689 1.00 87.00 109 ASN A CA 1
ATOM 868 C C . ASN A 1 109 ? 4.080 15.094 9.172 1.00 87.00 109 ASN A C 1
ATOM 870 O O . ASN A 1 109 ? 5.062 14.696 9.798 1.00 87.00 109 ASN A O 1
ATOM 874 N N . PRO A 1 110 ? 2.862 15.055 9.730 1.00 86.06 110 PRO A N 1
ATOM 875 C CA . PRO A 1 110 ? 2.619 14.600 11.100 1.00 86.06 110 PRO A CA 1
ATOM 876 C C . PRO A 1 110 ? 3.242 13.252 11.500 1.00 86.06 110 PRO A C 1
ATOM 878 O O . PRO A 1 110 ? 3.607 13.083 12.660 1.00 86.06 110 PRO A O 1
ATOM 881 N N . TYR A 1 111 ? 3.373 12.290 10.579 1.00 85.94 111 TYR A N 1
ATOM 882 C CA . TYR A 1 111 ? 3.973 10.981 10.873 1.00 85.94 111 TYR A CA 1
ATOM 883 C C . TYR A 1 111 ? 5.503 10.933 10.732 1.00 85.94 111 TYR A C 1
ATOM 885 O O . TYR A 1 111 ? 6.091 9.906 11.067 1.00 85.94 111 TYR A O 1
ATOM 893 N N . THR A 1 112 ? 6.163 11.991 10.240 1.00 86.94 112 THR A N 1
ATOM 894 C CA . THR A 1 112 ? 7.633 12.009 10.128 1.00 86.94 112 THR A CA 1
ATOM 895 C C . THR A 1 112 ? 8.278 12.291 11.477 1.00 86.94 112 THR A C 1
ATOM 897 O O . THR A 1 112 ? 9.247 11.619 11.811 1.00 86.94 112 THR A O 1
ATOM 900 N N . ASN A 1 113 ? 7.735 13.216 12.279 1.00 87.00 113 ASN A N 1
ATOM 901 C CA . ASN A 1 113 ? 8.159 13.417 13.666 1.00 87.00 113 ASN A CA 1
ATOM 902 C C . ASN A 1 113 ? 7.536 12.327 14.551 1.00 87.00 113 ASN A C 1
ATOM 904 O O . ASN A 1 113 ? 6.447 12.486 15.097 1.00 87.00 113 ASN A O 1
ATOM 908 N N . TRP A 1 114 ? 8.221 11.200 14.699 1.00 85.00 114 TRP A N 1
ATOM 909 C CA . TRP A 1 114 ? 7.711 10.045 15.437 1.00 85.00 114 TRP A CA 1
ATOM 910 C C . TRP A 1 114 ? 7.509 10.329 16.936 1.00 85.00 114 TRP A C 1
ATOM 912 O O . TRP A 1 114 ? 6.609 9.770 17.574 1.00 85.00 114 TRP A O 1
ATOM 922 N N . THR A 1 115 ? 8.323 11.226 17.497 1.00 79.69 115 THR A N 1
ATOM 923 C CA . THR A 1 115 ? 8.193 11.735 18.873 1.00 79.69 115 THR A CA 1
ATOM 924 C C . THR A 1 115 ? 7.130 12.815 19.029 1.00 79.69 115 THR A C 1
ATOM 926 O O . THR A 1 115 ? 6.690 13.058 20.155 1.00 79.69 115 THR A O 1
ATOM 929 N N . ALA A 1 116 ? 6.675 13.442 17.939 1.00 69.31 116 ALA A N 1
ATOM 930 C CA . ALA A 1 116 ? 5.482 14.269 18.000 1.00 69.31 116 ALA A CA 1
ATOM 931 C C . ALA A 1 116 ? 4.293 13.377 18.377 1.00 69.31 116 ALA A C 1
ATOM 933 O O . ALA A 1 116 ? 4.223 12.193 18.031 1.00 69.31 116 ALA A O 1
ATOM 934 N N . PHE A 1 117 ? 3.361 13.959 19.127 1.00 58.97 117 PHE A N 1
ATOM 935 C CA . PHE A 1 117 ? 2.225 13.270 19.744 1.00 58.97 117 PHE A CA 1
ATOM 936 C C . PHE A 1 117 ? 2.636 12.363 20.913 1.00 58.97 117 PHE A C 1
ATOM 938 O O . PHE A 1 117 ? 2.669 11.132 20.814 1.00 58.97 117 PHE A O 1
ATOM 945 N N . ASN A 1 118 ? 2.907 13.018 22.046 1.00 57.34 118 ASN A N 1
ATOM 946 C CA . ASN A 1 118 ? 2.888 12.412 23.375 1.00 57.34 118 ASN A CA 1
ATOM 947 C C . ASN A 1 118 ? 1.444 12.376 23.892 1.00 57.34 118 ASN A C 1
ATOM 949 O O . ASN A 1 118 ? 0.746 13.391 23.857 1.00 57.34 118 ASN A O 1
ATOM 953 N N . TRP A 1 119 ? 0.996 11.228 24.404 1.00 55.47 119 TRP A N 1
ATOM 954 C CA . TRP A 1 119 ? -0.237 11.172 25.192 1.00 55.47 119 TRP A CA 1
ATOM 955 C C . TRP A 1 119 ? -0.008 11.821 26.573 1.00 55.47 119 TRP A C 1
ATOM 957 O O . TRP A 1 119 ? 1.133 11.841 27.044 1.00 55.47 119 TRP A O 1
ATOM 967 N N . PRO A 1 120 ? -1.056 12.328 27.256 1.00 52.47 120 PRO A N 1
ATOM 968 C CA . PRO A 1 120 ? -0.916 13.097 28.503 1.00 52.47 120 PRO A CA 1
ATOM 969 C C . PRO A 1 120 ? -0.125 12.411 29.631 1.00 52.47 120 PRO A C 1
ATOM 971 O O . PRO A 1 120 ? 0.382 13.085 30.519 1.00 52.47 120 PRO A O 1
ATOM 974 N N . THR A 1 121 ? -0.013 11.081 29.602 1.00 56.34 121 THR A N 1
ATOM 975 C CA . THR A 1 121 ? 0.726 10.253 30.573 1.00 56.34 121 THR A CA 1
ATOM 976 C C . THR A 1 121 ? 2.053 9.692 30.036 1.00 56.34 121 THR A C 1
ATOM 978 O O . THR A 1 121 ? 2.567 8.715 30.580 1.00 56.34 121 THR A O 1
ATOM 981 N N . SER A 1 122 ? 2.611 10.251 28.955 1.00 56.19 122 SER A N 1
ATOM 982 C CA . SER A 1 122 ? 3.918 9.828 28.431 1.00 56.19 122 SER A CA 1
ATOM 983 C C . SER A 1 122 ? 5.004 10.023 29.503 1.00 56.19 122 SER A C 1
ATOM 985 O O . SER A 1 122 ? 5.104 11.117 30.059 1.00 56.19 122 SER A O 1
ATOM 987 N N . PRO A 1 123 ? 5.825 8.998 29.814 1.00 57.56 123 PRO A N 1
ATOM 988 C CA . PRO A 1 123 ? 6.887 9.104 30.817 1.00 57.56 123 PRO A CA 1
ATOM 989 C C . PRO A 1 123 ? 8.092 9.922 30.325 1.00 57.56 123 PRO A C 1
ATOM 991 O O . PRO A 1 123 ? 9.025 10.156 31.093 1.00 57.56 123 PRO A O 1
ATOM 994 N N . LEU A 1 124 ? 8.103 10.336 29.051 1.00 54.25 124 LEU A N 1
ATOM 995 C CA . LEU A 1 124 ? 9.157 11.168 28.486 1.00 54.25 124 LEU A CA 1
ATOM 996 C C . LEU A 1 124 ? 8.983 12.618 28.967 1.00 54.25 124 LEU A C 1
ATOM 998 O O . LEU A 1 124 ? 7.922 13.206 28.741 1.00 54.25 124 LEU A O 1
ATOM 1002 N N . PRO A 1 125 ? 10.009 13.230 29.587 1.00 55.00 125 PRO A N 1
ATOM 1003 C CA . PRO A 1 125 ? 10.002 14.664 29.832 1.00 55.00 125 PRO A CA 1
ATOM 1004 C C . PRO A 1 125 ? 9.788 15.399 28.503 1.00 55.00 125 PRO A C 1
ATOM 1006 O O . PRO A 1 125 ? 10.443 15.080 27.508 1.00 55.00 125 PRO A O 1
ATOM 1009 N N . LEU A 1 126 ? 8.884 16.381 28.480 1.00 50.94 126 LEU A N 1
ATOM 1010 C CA . LEU A 1 126 ? 8.735 17.307 27.356 1.00 50.94 126 LEU A CA 1
ATOM 1011 C C . LEU A 1 126 ? 10.109 17.940 27.061 1.00 50.94 126 LEU A C 1
ATOM 1013 O O . LEU A 1 126 ? 10.570 18.765 27.846 1.00 50.94 126 LEU A O 1
ATOM 1017 N N . GLY A 1 127 ? 10.767 17.549 25.960 1.00 52.94 127 GLY A N 1
ATOM 1018 C CA . GLY A 1 127 ? 11.921 18.287 25.430 1.00 52.94 127 GLY A CA 1
ATOM 1019 C C . GLY A 1 127 ? 13.207 17.541 25.050 1.00 52.94 127 GLY A C 1
ATOM 1020 O O . GLY A 1 127 ? 14.175 18.235 24.761 1.00 52.94 127 GLY A O 1
ATOM 1021 N N . ASN A 1 128 ? 13.285 16.205 24.992 1.00 53.12 128 ASN A N 1
ATOM 1022 C CA . ASN A 1 128 ? 14.515 15.544 24.510 1.00 53.12 128 ASN A CA 1
ATOM 1023 C C . ASN A 1 128 ? 14.372 14.987 23.085 1.00 53.12 128 ASN A C 1
ATOM 1025 O O . ASN A 1 128 ? 13.816 13.914 22.887 1.00 53.12 128 ASN A O 1
ATOM 1029 N N . THR A 1 129 ? 14.909 15.777 22.145 1.00 64.69 129 THR A N 1
ATOM 1030 C CA . THR A 1 129 ? 15.191 15.535 20.716 1.00 64.69 129 THR A CA 1
ATOM 1031 C C . THR A 1 129 ? 14.074 14.893 19.902 1.00 64.69 129 THR A C 1
ATOM 1033 O O . THR A 1 129 ? 13.819 13.696 20.013 1.00 64.69 129 THR A O 1
ATOM 1036 N N . ASP A 1 130 ? 13.487 15.684 19.004 1.00 72.06 130 ASP A N 1
ATOM 1037 C CA . ASP A 1 130 ? 12.614 15.155 17.965 1.00 72.06 130 ASP A CA 1
ATOM 1038 C C . ASP A 1 130 ? 13.309 14.013 17.196 1.00 72.06 130 ASP A C 1
ATOM 1040 O O . ASP A 1 130 ? 14.406 14.181 16.657 1.00 72.06 130 ASP A O 1
ATOM 1044 N N . PHE A 1 131 ? 12.660 12.857 17.120 1.00 81.06 131 PHE A N 1
ATOM 1045 C CA . PHE A 1 131 ? 13.066 11.735 16.288 1.00 81.06 131 PHE A CA 1
ATOM 1046 C C . PHE A 1 131 ? 12.252 11.761 14.995 1.00 81.06 131 PHE A C 1
ATOM 1048 O O . PHE A 1 131 ? 11.058 11.451 14.982 1.00 81.06 131 PHE A O 1
ATOM 1055 N N . TYR A 1 132 ? 12.917 12.154 13.911 1.00 85.88 132 TYR A N 1
ATOM 1056 C CA . TYR A 1 132 ? 12.331 12.187 12.578 1.00 85.88 132 TYR A CA 1
ATOM 1057 C C . TYR A 1 132 ? 12.692 10.932 11.791 1.00 85.88 132 TYR A C 1
ATOM 1059 O O . TYR A 1 132 ? 13.869 10.585 11.682 1.00 85.88 132 TYR A O 1
ATOM 1067 N N . LEU A 1 133 ? 11.687 10.300 11.188 1.00 88.50 133 LEU A N 1
ATOM 1068 C CA . LEU A 1 133 ? 11.888 9.247 10.200 1.00 88.50 133 LEU A CA 1
ATOM 1069 C C . LEU A 1 133 ? 12.485 9.845 8.923 1.00 88.50 133 LEU A C 1
ATOM 1071 O O . LEU A 1 133 ? 11.973 10.831 8.389 1.00 88.50 133 LEU A O 1
ATOM 1075 N N . GLN A 1 134 ? 13.559 9.237 8.425 1.00 86.62 134 GLN A N 1
ATOM 1076 C CA . GLN A 1 134 ? 14.340 9.763 7.307 1.00 86.62 134 GLN A CA 1
ATOM 1077 C C . GLN A 1 134 ? 14.151 8.947 6.029 1.00 86.62 134 GLN A C 1
ATOM 1079 O O . GLN A 1 134 ? 14.000 7.722 6.043 1.00 86.62 134 GLN A O 1
ATOM 1084 N N . TRP A 1 135 ? 14.181 9.635 4.890 1.00 87.88 135 TRP A N 1
ATOM 1085 C CA . TRP A 1 135 ? 14.282 8.963 3.603 1.00 87.88 135 TRP A CA 1
ATOM 1086 C C . TRP A 1 135 ? 15.706 8.451 3.395 1.00 87.88 135 TRP A C 1
ATOM 1088 O O . TRP A 1 135 ? 16.669 9.201 3.540 1.00 87.88 135 TRP A O 1
ATOM 1098 N N . ALA A 1 136 ? 15.832 7.187 3.007 1.00 84.88 136 ALA A N 1
ATOM 1099 C CA . ALA A 1 136 ? 17.108 6.567 2.697 1.00 84.88 136 ALA A CA 1
ATOM 1100 C C . ALA A 1 136 ? 16.932 5.562 1.549 1.00 84.88 136 ALA A C 1
ATOM 1102 O O . ALA A 1 136 ? 16.475 4.430 1.733 1.00 84.88 136 ALA A O 1
ATOM 1103 N N . SER A 1 137 ? 17.286 5.984 0.335 1.00 81.69 137 SER A N 1
ATOM 1104 C CA . SER A 1 137 ? 17.188 5.153 -0.870 1.00 81.69 137 SER A CA 1
ATOM 1105 C C . SER A 1 137 ? 17.981 3.852 -0.726 1.00 81.69 137 SER A C 1
ATOM 1107 O O . SER A 1 137 ? 19.072 3.850 -0.166 1.00 81.69 137 SER A O 1
ATOM 1109 N N . SER A 1 138 ? 17.438 2.751 -1.251 1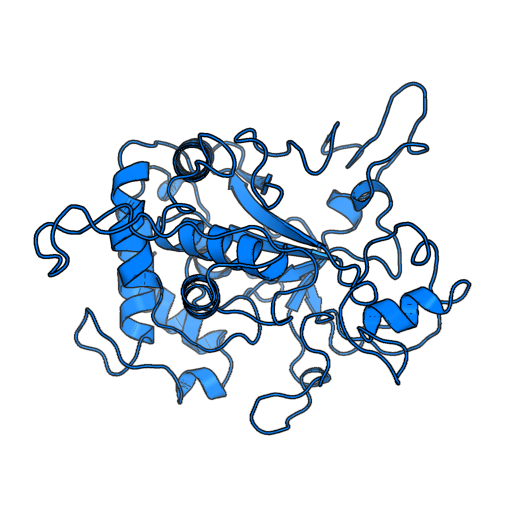.00 74.69 138 SER A N 1
ATOM 1110 C CA . SER A 1 138 ? 18.110 1.441 -1.322 1.00 74.69 138 SER A CA 1
ATOM 1111 C C . SER A 1 138 ? 18.598 0.851 0.015 1.00 74.69 138 SER A C 1
ATOM 1113 O O . SER A 1 138 ? 19.483 -0.001 0.010 1.00 74.69 138 SER A O 1
ATOM 1115 N N . THR A 1 139 ? 18.044 1.288 1.153 1.00 62.03 139 THR A N 1
ATOM 1116 C CA . THR A 1 139 ? 18.538 0.896 2.491 1.00 62.03 139 THR A CA 1
ATOM 1117 C C . THR A 1 139 ? 17.558 0.078 3.323 1.00 62.03 139 THR A C 1
ATOM 1119 O O . THR A 1 139 ? 17.985 -0.614 4.246 1.00 62.03 139 THR A O 1
ATOM 1122 N N . SER A 1 140 ? 16.254 0.131 3.034 1.00 60.03 140 SER A N 1
ATOM 1123 C CA . SER A 1 140 ? 15.292 -0.666 3.791 1.00 60.03 140 SER A CA 1
ATOM 1124 C C . SER A 1 140 ? 15.465 -2.148 3.496 1.00 60.03 140 SER A C 1
ATOM 1126 O O . SER A 1 140 ? 15.622 -2.515 2.325 1.00 60.03 140 SER A O 1
ATOM 1128 N N . PRO A 1 141 ? 15.335 -3.013 4.518 1.00 61.31 141 PRO A N 1
ATOM 1129 C CA . PRO A 1 141 ? 15.027 -4.403 4.272 1.00 61.31 141 PRO A CA 1
ATOM 1130 C C . PRO A 1 141 ? 13.829 -4.466 3.314 1.00 61.31 141 PRO A C 1
ATOM 1132 O O . PRO A 1 141 ? 12.876 -3.697 3.481 1.00 61.31 141 PRO A O 1
ATOM 1135 N N . PRO A 1 142 ? 13.860 -5.359 2.315 1.00 59.66 142 PRO A N 1
ATOM 1136 C CA . PRO A 1 142 ? 12.765 -5.525 1.367 1.00 59.66 142 PRO A CA 1
ATOM 1137 C C . PRO A 1 142 ? 11.394 -5.695 2.057 1.00 59.66 142 PRO A C 1
ATOM 1139 O O . PRO A 1 142 ? 10.377 -5.242 1.539 1.00 59.66 142 PRO A O 1
ATOM 1142 N N . VAL A 1 143 ? 11.395 -6.239 3.281 1.00 65.31 143 VAL A N 1
ATOM 1143 C CA . VAL A 1 143 ? 10.236 -6.426 4.159 1.00 65.31 143 VAL A CA 1
ATOM 1144 C C . VAL A 1 143 ? 10.388 -5.606 5.426 1.00 65.31 143 VAL A C 1
ATOM 1146 O O . VAL A 1 143 ? 11.365 -5.791 6.148 1.00 65.31 143 VAL A O 1
ATOM 1149 N N . VAL A 1 144 ? 9.413 -4.756 5.742 1.00 75.88 144 VAL A N 1
ATOM 1150 C CA . VAL A 1 144 ? 9.464 -3.958 6.969 1.00 75.88 144 VAL A CA 1
ATOM 1151 C C . VAL A 1 144 ? 8.066 -3.656 7.501 1.00 75.88 144 VAL A C 1
ATOM 1153 O O . VAL A 1 144 ? 7.193 -3.164 6.781 1.00 75.88 144 VAL A O 1
ATOM 1156 N N . SER A 1 145 ? 7.850 -3.969 8.776 1.00 85.81 145 SER A N 1
ATOM 1157 C CA . SER A 1 145 ? 6.658 -3.563 9.521 1.00 85.81 145 SER A CA 1
ATOM 1158 C C . SER A 1 145 ? 6.765 -2.089 9.950 1.00 85.81 145 SER A C 1
ATOM 1160 O O . SER A 1 145 ? 7.874 -1.555 10.064 1.00 85.81 145 SER A O 1
ATOM 1162 N N . PRO A 1 146 ? 5.648 -1.390 10.231 1.00 88.62 146 PRO A N 1
ATOM 1163 C CA . PRO A 1 146 ? 5.692 0.030 10.592 1.00 88.62 146 PRO A CA 1
ATOM 1164 C C . PRO A 1 146 ? 6.554 0.313 11.834 1.00 88.62 146 PRO A C 1
ATOM 1166 O O . PRO A 1 146 ? 7.184 1.365 11.915 1.00 88.62 146 PRO A O 1
ATOM 1169 N N . PHE A 1 147 ? 6.625 -0.618 12.790 1.00 89.19 147 PHE A N 1
ATOM 1170 C CA . PHE A 1 147 ? 7.432 -0.447 14.002 1.00 89.19 147 PHE A CA 1
ATOM 1171 C C . PHE A 1 147 ? 8.905 -0.791 13.814 1.00 89.19 147 PHE A C 1
ATOM 1173 O O . PHE A 1 147 ? 9.741 -0.144 14.434 1.00 89.19 147 PHE A O 1
ATOM 1180 N N . GLU A 1 148 ? 9.244 -1.745 12.946 1.00 87.62 148 GLU A N 1
ATOM 1181 C CA . GLU A 1 148 ? 10.642 -1.956 12.551 1.00 87.62 148 GLU A CA 1
ATOM 1182 C C . GLU A 1 148 ? 11.174 -0.728 11.817 1.00 87.62 148 GLU A C 1
ATOM 1184 O O . GLU A 1 148 ? 12.258 -0.249 12.136 1.00 87.62 148 GLU A O 1
ATOM 1189 N N . PHE A 1 149 ? 10.391 -0.160 10.894 1.00 88.38 149 PHE A N 1
ATOM 1190 C CA . PHE A 1 149 ? 10.771 1.079 10.221 1.00 88.38 149 PHE A CA 1
ATOM 1191 C C . PHE A 1 149 ? 10.951 2.225 11.223 1.00 88.38 149 PHE A C 1
ATOM 1193 O O . PHE A 1 149 ? 11.982 2.898 11.205 1.00 88.38 149 PHE A O 1
ATOM 1200 N N . ALA A 1 150 ? 10.001 2.401 12.146 1.00 88.38 150 ALA A N 1
ATOM 1201 C CA . ALA A 1 150 ? 10.141 3.395 13.201 1.00 88.38 150 ALA A CA 1
ATOM 1202 C C . ALA A 1 150 ? 11.383 3.154 14.077 1.00 88.38 150 ALA A C 1
ATOM 1204 O O . ALA A 1 150 ? 12.051 4.109 14.451 1.00 88.38 150 ALA A O 1
ATOM 1205 N N . ALA A 1 151 ? 11.734 1.901 14.373 1.00 86.62 151 ALA A N 1
ATOM 1206 C CA . ALA A 1 151 ? 12.922 1.567 15.156 1.00 86.62 151 ALA A CA 1
ATOM 1207 C C . ALA A 1 151 ? 14.236 1.830 14.399 1.00 86.62 151 ALA A C 1
ATOM 1209 O O . ALA A 1 151 ? 15.197 2.301 15.004 1.00 86.62 151 ALA A O 1
ATOM 1210 N N . TYR A 1 152 ? 14.289 1.558 13.089 1.00 84.56 152 TYR A N 1
ATOM 1211 C CA . TYR A 1 152 ? 15.449 1.897 12.256 1.00 84.56 152 TYR A CA 1
ATOM 1212 C C . TYR A 1 152 ? 15.605 3.409 12.070 1.00 84.56 152 TYR A C 1
ATOM 1214 O O . TYR A 1 152 ? 16.725 3.905 11.968 1.00 84.56 152 TYR A O 1
ATOM 1222 N N . GLY A 1 153 ? 14.492 4.142 12.017 1.00 86.31 153 GLY A N 1
ATOM 1223 C CA . GLY A 1 153 ? 14.472 5.593 11.835 1.00 86.31 153 GLY A CA 1
ATOM 1224 C C . GLY A 1 153 ? 14.724 6.065 10.407 1.00 86.31 153 GLY A C 1
ATOM 1225 O O . GLY A 1 153 ? 14.706 7.267 10.154 1.00 86.31 153 GLY A O 1
ATOM 1226 N N . TYR A 1 154 ? 14.935 5.152 9.460 1.00 85.94 154 TYR A N 1
ATOM 1227 C CA . TYR A 1 154 ? 15.115 5.478 8.050 1.00 85.94 154 TYR A CA 1
ATOM 1228 C C . TYR A 1 154 ? 14.636 4.356 7.128 1.00 85.94 154 TYR A C 1
ATOM 1230 O O . TYR A 1 154 ? 14.537 3.193 7.526 1.00 85.94 154 TYR A O 1
ATOM 1238 N N . GLY A 1 155 ? 14.320 4.716 5.884 1.00 86.38 155 GLY A N 1
ATOM 1239 C CA . GLY A 1 155 ? 13.924 3.742 4.878 1.00 86.38 155 GLY A CA 1
ATOM 1240 C C . GLY A 1 155 ? 13.584 4.309 3.502 1.00 86.38 155 GLY A C 1
ATOM 1241 O O . GLY A 1 155 ? 13.529 5.523 3.307 1.00 86.38 155 GLY A O 1
ATOM 1242 N N . SER A 1 156 ? 13.363 3.407 2.545 1.00 86.81 156 SER A N 1
ATOM 1243 C CA . SER A 1 156 ? 13.015 3.683 1.147 1.00 86.81 156 SER A CA 1
ATOM 1244 C C . SER A 1 156 ? 11.510 3.509 0.883 1.00 86.81 156 SER A C 1
ATOM 1246 O O . SER A 1 156 ? 10.703 3.405 1.810 1.00 86.81 156 SER A O 1
ATOM 1248 N N . CYS A 1 157 ? 11.108 3.465 -0.389 1.00 89.44 157 CYS A N 1
ATOM 1249 C CA . CYS A 1 157 ? 9.713 3.400 -0.828 1.00 89.44 157 CYS A CA 1
ATOM 1250 C C . CYS A 1 157 ? 8.888 2.298 -0.135 1.00 89.44 157 CYS A C 1
ATOM 1252 O O . CYS A 1 157 ? 7.742 2.551 0.229 1.00 89.44 157 CYS A O 1
ATOM 1254 N N . SER A 1 158 ? 9.448 1.109 0.119 1.00 87.69 158 SER A N 1
ATOM 1255 C CA . SER A 1 158 ? 8.747 0.024 0.829 1.00 87.69 158 SER A CA 1
ATOM 1256 C C . SER A 1 158 ? 8.407 0.396 2.272 1.00 87.69 158 SER A C 1
ATOM 1258 O O . SER A 1 158 ? 7.270 0.225 2.698 1.00 87.69 158 SER A O 1
ATOM 1260 N N . ALA A 1 159 ? 9.361 0.964 3.013 1.00 88.69 159 ALA A N 1
ATOM 1261 C CA . ALA A 1 159 ? 9.141 1.409 4.387 1.00 88.69 159 ALA A CA 1
ATOM 1262 C C . ALA A 1 159 ? 8.086 2.515 4.473 1.00 88.69 159 ALA A C 1
ATOM 1264 O O . ALA A 1 159 ? 7.161 2.444 5.286 1.00 88.69 159 ALA A O 1
ATOM 1265 N N . TRP A 1 160 ? 8.200 3.513 3.598 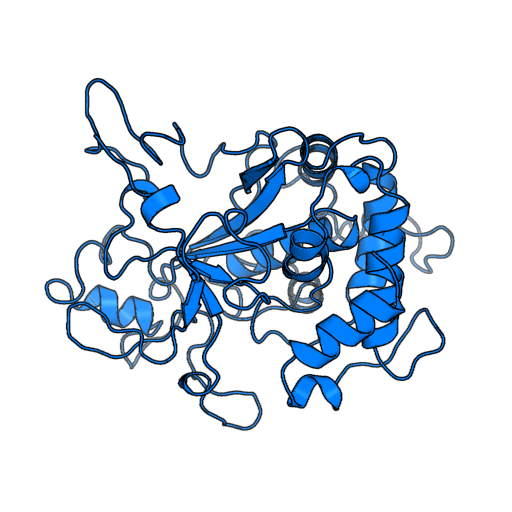1.00 91.94 160 TRP A N 1
ATOM 1266 C CA . TRP A 1 160 ? 7.292 4.653 3.597 1.00 91.94 160 TRP A CA 1
ATOM 1267 C C . TRP A 1 160 ? 5.882 4.286 3.137 1.00 91.94 160 TRP A C 1
ATOM 1269 O O . TRP A 1 160 ? 4.919 4.681 3.789 1.00 91.94 160 TRP A O 1
ATOM 1279 N N . SER A 1 161 ? 5.736 3.499 2.066 1.00 92.94 161 SER A N 1
ATOM 1280 C CA . SER A 1 161 ? 4.416 3.050 1.594 1.00 92.94 161 SER A CA 1
ATOM 1281 C C . SER A 1 161 ? 3.719 2.168 2.629 1.00 92.94 161 SER A C 1
ATOM 1283 O O . SER A 1 161 ? 2.523 2.355 2.871 1.00 92.94 161 SER A O 1
ATOM 1285 N N . SER A 1 162 ? 4.466 1.293 3.316 1.00 92.25 162 SER A N 1
ATOM 1286 C CA . SER A 1 162 ? 3.969 0.563 4.482 1.00 92.25 162 SER A CA 1
ATOM 1287 C C . SER A 1 162 ? 3.462 1.519 5.551 1.00 92.25 162 SER A C 1
ATOM 1289 O O . SER A 1 162 ? 2.272 1.491 5.862 1.00 92.25 162 SER A O 1
ATOM 1291 N N . LEU A 1 163 ? 4.312 2.397 6.090 1.00 93.69 163 LEU A N 1
ATOM 1292 C CA . LEU A 1 163 ? 3.916 3.298 7.176 1.00 93.69 163 LEU A CA 1
ATOM 1293 C C . LEU A 1 163 ? 2.676 4.119 6.827 1.00 93.69 163 LEU A C 1
ATOM 1295 O O . LEU A 1 163 ? 1.734 4.153 7.613 1.00 93.69 163 LEU A O 1
ATOM 1299 N N . VAL A 1 164 ? 2.656 4.741 5.649 1.00 95.06 164 VAL A N 1
ATOM 1300 C CA . VAL A 1 164 ? 1.544 5.589 5.206 1.00 95.06 164 VAL A CA 1
ATOM 1301 C C . VAL A 1 164 ? 0.252 4.773 5.074 1.00 95.06 164 VAL A C 1
ATOM 1303 O O . VAL A 1 164 ? -0.797 5.215 5.542 1.00 95.06 164 VAL A O 1
ATOM 1306 N N . THR A 1 165 ? 0.323 3.548 4.542 1.00 96.56 165 THR A N 1
ATOM 1307 C CA . THR A 1 165 ? -0.826 2.625 4.484 1.00 96.56 165 THR A CA 1
ATOM 1308 C C . THR A 1 165 ? -1.331 2.272 5.883 1.00 96.56 165 THR A C 1
ATOM 1310 O O . THR A 1 165 ? -2.532 2.324 6.144 1.00 96.56 165 THR A O 1
ATOM 1313 N N . TYR A 1 166 ? -0.428 1.950 6.812 1.00 97.19 166 TYR A N 1
ATOM 1314 C CA . TYR A 1 166 ? -0.777 1.612 8.193 1.00 97.19 166 TYR A CA 1
ATOM 1315 C C . TYR A 1 166 ? -1.380 2.792 8.957 1.00 97.19 166 TYR A C 1
ATOM 1317 O O . TYR A 1 166 ? -2.371 2.619 9.669 1.00 97.19 166 TYR A O 1
ATOM 1325 N N . VAL A 1 167 ? -0.839 3.996 8.773 1.00 96.88 167 VAL A N 1
ATOM 1326 C CA . VAL A 1 167 ? -1.385 5.233 9.341 1.00 96.88 167 VAL A CA 1
ATOM 1327 C C . VAL A 1 167 ? -2.794 5.486 8.802 1.00 96.88 167 VAL 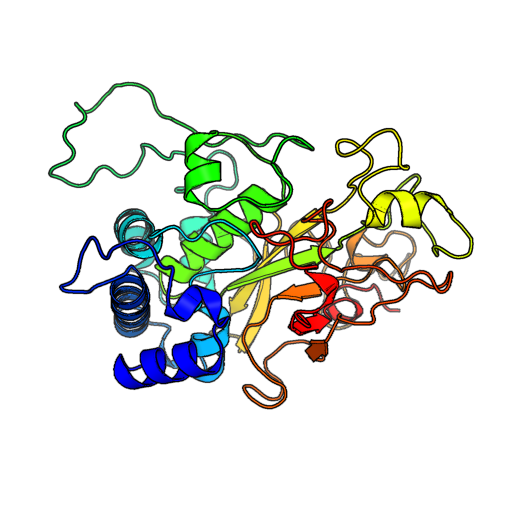A C 1
ATOM 1329 O O . VAL A 1 167 ? -3.714 5.649 9.603 1.00 96.88 167 VAL A O 1
ATOM 1332 N N . ALA A 1 168 ? -2.999 5.414 7.483 1.00 98.06 168 ALA A N 1
ATOM 1333 C CA . ALA A 1 168 ? -4.313 5.581 6.857 1.00 98.06 168 ALA A CA 1
ATOM 1334 C C . ALA A 1 168 ? -5.338 4.565 7.399 1.00 98.06 168 ALA A C 1
ATOM 1336 O O . ALA A 1 168 ? -6.405 4.943 7.893 1.00 98.06 168 ALA A O 1
ATOM 1337 N N . ARG A 1 169 ? -4.974 3.275 7.423 1.00 98.38 169 ARG A N 1
ATOM 1338 C CA . ARG A 1 169 ? -5.827 2.208 7.971 1.00 98.38 169 ARG A CA 1
ATOM 1339 C C . ARG A 1 169 ? -6.117 2.391 9.456 1.00 98.38 169 ARG A C 1
ATOM 1341 O O . ARG A 1 169 ? -7.210 2.059 9.912 1.00 98.38 169 ARG A O 1
ATOM 1348 N N . SER A 1 170 ? -5.163 2.904 10.232 1.00 98.06 170 SER A N 1
ATOM 1349 C CA . SER A 1 170 ? -5.376 3.134 11.661 1.00 98.06 170 SER A CA 1
ATOM 1350 C C . SER A 1 170 ? -6.441 4.191 11.932 1.00 98.06 170 SER A C 1
ATOM 1352 O O . SER A 1 170 ? -7.039 4.156 12.996 1.00 98.06 170 SER A O 1
ATOM 1354 N N . VAL A 1 171 ? -6.720 5.087 10.978 1.00 98.00 171 VAL A N 1
ATOM 1355 C CA . VAL A 1 171 ? -7.677 6.185 11.157 1.00 98.00 171 VAL A CA 1
ATOM 1356 C C . VAL A 1 171 ? -8.951 6.059 10.317 1.00 98.00 171 VAL A C 1
ATOM 1358 O O . VAL A 1 171 ? -9.674 7.037 10.145 1.00 98.00 171 VAL A O 1
ATOM 1361 N N . GLY A 1 172 ? -9.260 4.865 9.804 1.00 98.12 172 GLY A N 1
ATOM 1362 C CA . GLY A 1 172 ? -10.529 4.625 9.105 1.00 98.12 172 GLY A CA 1
ATOM 1363 C C . GLY A 1 172 ? -10.488 4.888 7.597 1.00 98.12 172 GLY A C 1
ATOM 1364 O O . GLY A 1 172 ? -11.547 4.985 6.979 1.00 98.12 172 GLY A O 1
ATOM 1365 N N . ILE A 1 173 ? -9.303 5.016 6.990 1.00 98.62 173 ILE A N 1
ATOM 1366 C CA . ILE A 1 173 ? -9.139 5.195 5.539 1.00 98.62 173 ILE A CA 1
ATOM 1367 C C . ILE A 1 173 ? -8.730 3.848 4.914 1.00 98.62 173 ILE A C 1
ATOM 1369 O O . ILE A 1 173 ? -7.669 3.322 5.262 1.00 98.62 173 ILE A O 1
ATOM 1373 N N . PRO A 1 174 ? -9.531 3.265 4.000 1.00 98.25 174 PRO A N 1
ATOM 1374 C CA . PRO A 1 174 ? -9.118 2.097 3.229 1.00 98.25 174 PRO A CA 1
ATOM 1375 C C . PRO A 1 174 ? -7.920 2.453 2.351 1.00 98.25 174 PRO A C 1
ATOM 1377 O O . PRO A 1 174 ? -7.989 3.391 1.555 1.00 98.25 174 PRO A O 1
ATOM 1380 N N . ALA A 1 175 ? -6.829 1.709 2.505 1.00 98.06 175 ALA A N 1
ATOM 1381 C CA . ALA A 1 175 ? -5.574 1.974 1.814 1.00 98.06 175 ALA A CA 1
ATOM 1382 C C . ALA A 1 175 ? -4.836 0.679 1.477 1.00 98.06 175 ALA A C 1
ATOM 1384 O O . ALA A 1 175 ? -5.006 -0.350 2.144 1.00 98.06 175 ALA A O 1
ATOM 1385 N N . ARG A 1 176 ? -3.991 0.733 0.451 1.00 95.81 176 ARG A N 1
ATOM 1386 C CA . ARG A 1 176 ? -3.172 -0.384 -0.020 1.00 95.81 176 ARG A CA 1
ATOM 1387 C C . ARG A 1 176 ? -1.843 0.104 -0.572 1.00 95.81 176 ARG A C 1
ATOM 1389 O O . ARG A 1 176 ? -1.747 1.199 -1.121 1.00 95.81 176 ARG A O 1
ATOM 1396 N N . ILE A 1 177 ? -0.831 -0.747 -0.451 1.00 93.81 177 ILE A N 1
ATOM 1397 C CA . ILE A 1 177 ? 0.453 -0.521 -1.104 1.00 93.81 177 ILE A CA 1
ATOM 1398 C C . ILE A 1 177 ? 0.309 -0.931 -2.563 1.00 93.81 177 ILE A C 1
ATOM 1400 O O . ILE A 1 177 ? -0.282 -1.969 -2.878 1.00 93.81 177 ILE A O 1
ATOM 1404 N N . VAL A 1 178 ? 0.849 -0.100 -3.440 1.00 94.00 178 VAL A N 1
ATOM 1405 C CA . VAL A 1 178 ? 0.962 -0.357 -4.869 1.00 94.00 178 VAL A CA 1
ATOM 1406 C C . VAL A 1 178 ? 2.425 -0.241 -5.235 1.00 94.00 178 VAL A C 1
ATOM 1408 O O . VAL A 1 178 ? 3.141 0.583 -4.673 1.00 94.00 178 VAL A O 1
ATOM 1411 N N . GLY A 1 179 ? 2.890 -1.064 -6.154 1.00 92.31 179 GLY A N 1
ATOM 1412 C CA . GLY A 1 179 ? 4.273 -0.995 -6.571 1.00 92.31 179 GLY A CA 1
ATOM 1413 C C . GLY A 1 179 ? 4.538 -1.803 -7.812 1.00 92.31 179 GLY A C 1
ATOM 1414 O O . GLY A 1 179 ? 3.743 -2.662 -8.198 1.00 92.31 179 GLY A O 1
ATOM 1415 N N . THR A 1 180 ? 5.687 -1.530 -8.414 1.00 90.38 180 THR A N 1
ATOM 1416 C CA . THR A 1 180 ? 6.259 -2.425 -9.410 1.00 90.38 180 THR A CA 1
ATOM 1417 C C . THR A 1 180 ? 7.504 -3.094 -8.836 1.00 90.38 180 THR A C 1
ATOM 1419 O O . THR A 1 180 ? 8.339 -2.410 -8.224 1.00 90.38 180 THR A O 1
ATOM 1422 N N . PRO A 1 181 ? 7.629 -4.422 -8.993 1.00 85.69 181 PRO A N 1
ATOM 1423 C CA . PRO A 1 181 ? 8.782 -5.152 -8.497 1.00 85.69 181 PRO A CA 1
ATOM 1424 C C . PRO A 1 181 ? 10.055 -4.785 -9.270 1.00 85.69 181 PRO A C 1
ATOM 1426 O O . PRO A 1 181 ? 11.123 -4.728 -8.677 1.00 85.69 181 PRO A O 1
ATOM 1429 N N . CYS A 1 182 ? 9.926 -4.440 -10.553 1.00 89.12 182 CYS A N 1
ATOM 1430 C CA . CYS A 1 182 ? 11.005 -3.875 -11.344 1.00 89.12 182 CYS A CA 1
ATOM 1431 C C . CYS A 1 182 ? 10.524 -2.653 -12.118 1.00 89.12 182 CYS A C 1
ATOM 1433 O O . CYS A 1 182 ? 9.688 -2.749 -13.010 1.00 89.12 182 CYS A O 1
ATOM 1435 N N . TRP A 1 183 ? 11.073 -1.490 -11.812 1.00 89.00 183 TRP A N 1
ATOM 1436 C CA . TRP A 1 183 ? 10.679 -0.234 -12.426 1.00 89.00 183 TRP A CA 1
ATOM 1437 C C . TRP A 1 183 ? 11.284 -0.090 -13.830 1.00 89.00 183 TRP A C 1
ATOM 1439 O O . TRP A 1 183 ? 12.485 -0.288 -14.015 1.00 89.00 183 TRP A O 1
ATOM 1449 N N . ASN A 1 184 ? 10.466 0.262 -14.829 1.00 90.38 184 ASN A N 1
ATOM 1450 C CA . ASN A 1 184 ? 10.883 0.346 -16.238 1.00 90.38 184 ASN A CA 1
ATOM 1451 C C . ASN A 1 184 ? 11.731 1.605 -16.515 1.00 90.38 184 ASN A C 1
ATOM 1453 O O . ASN A 1 184 ? 11.264 2.569 -17.124 1.00 90.38 184 ASN A O 1
ATOM 1457 N N . THR A 1 185 ? 12.967 1.640 -16.011 1.00 88.75 185 THR A N 1
ATOM 1458 C CA . THR A 1 185 ? 13.894 2.773 -16.166 1.00 88.75 185 THR A CA 1
ATOM 1459 C C . THR A 1 185 ? 15.338 2.340 -16.381 1.00 88.75 185 THR A C 1
ATOM 1461 O O . THR A 1 185 ? 15.805 1.314 -15.885 1.00 88.75 185 THR A O 1
ATOM 1464 N N . GLY A 1 186 ? 16.091 3.195 -17.080 1.00 89.56 186 GLY A N 1
ATOM 1465 C CA . GLY A 1 186 ? 17.541 3.074 -17.207 1.00 89.56 186 GLY A CA 1
ATOM 1466 C C . GLY A 1 186 ? 17.970 1.721 -17.774 1.00 89.56 186 GLY A C 1
ATOM 1467 O O . GLY A 1 186 ? 17.467 1.282 -18.804 1.00 89.56 186 GLY A O 1
ATOM 1468 N N . GLN A 1 187 ? 18.904 1.056 -17.090 1.00 91.38 187 GLN A N 1
ATOM 1469 C CA . GLN A 1 187 ? 19.425 -0.253 -17.506 1.00 91.38 187 GLN A CA 1
ATOM 1470 C C . GLN A 1 187 ? 18.413 -1.399 -17.374 1.00 91.38 187 GLN A C 1
ATOM 1472 O O . GLN A 1 187 ? 18.654 -2.477 -17.908 1.00 91.38 187 GLN A O 1
ATOM 1477 N N . PHE A 1 188 ? 17.305 -1.180 -16.665 1.00 91.56 188 PHE A N 1
ATOM 1478 C CA . PHE A 1 188 ? 16.253 -2.169 -16.451 1.00 91.56 188 PHE A CA 1
ATOM 1479 C C . PHE A 1 188 ? 15.090 -1.995 -17.422 1.00 91.56 188 PHE A C 1
ATOM 1481 O O . PHE A 1 188 ? 14.078 -2.649 -17.252 1.00 91.56 188 PHE A O 1
ATOM 1488 N N . ALA A 1 189 ? 15.205 -1.112 -18.416 1.00 92.12 189 ALA A N 1
ATOM 1489 C CA . ALA A 1 189 ? 14.110 -0.857 -19.334 1.00 92.12 189 ALA A CA 1
ATOM 1490 C C . ALA A 1 189 ? 13.955 -1.947 -20.410 1.00 92.12 189 ALA A C 1
ATOM 1492 O O . ALA A 1 189 ? 14.943 -2.536 -20.861 1.00 92.12 189 ALA A O 1
ATOM 1493 N N . GLY A 1 190 ? 12.723 -2.142 -20.883 1.00 91.44 190 GLY A N 1
ATOM 1494 C CA . GLY A 1 190 ? 12.387 -3.078 -21.963 1.00 91.44 190 GLY A CA 1
ATOM 1495 C C . GLY A 1 190 ? 11.876 -4.434 -21.468 1.00 91.44 190 GLY A C 1
ATOM 1496 O O . GLY A 1 190 ? 11.534 -4.592 -20.311 1.00 91.44 190 GLY A O 1
ATOM 1497 N N . LEU A 1 191 ? 11.779 -5.418 -22.361 1.00 94.12 191 LEU A N 1
ATOM 1498 C CA . LEU A 1 191 ? 11.265 -6.748 -22.013 1.00 94.12 191 LEU A CA 1
ATOM 1499 C C . LEU A 1 191 ? 12.394 -7.670 -21.548 1.00 94.12 191 LEU A C 1
ATOM 1501 O O . LEU A 1 191 ? 13.503 -7.617 -22.082 1.00 94.12 191 LEU A O 1
ATOM 1505 N N . ALA A 1 192 ? 12.102 -8.587 -20.629 1.00 94.00 192 ALA A N 1
ATOM 1506 C CA . ALA A 1 192 ? 13.071 -9.539 -20.086 1.00 94.00 192 ALA A CA 1
ATOM 1507 C C . ALA A 1 192 ? 13.671 -10.471 -21.151 1.00 94.00 192 ALA A C 1
ATOM 1509 O O . ALA A 1 192 ? 14.826 -10.886 -21.043 1.00 94.00 192 ALA A O 1
ATOM 1510 N N . LYS A 1 193 ? 12.921 -10.790 -22.211 1.00 95.56 193 LYS A N 1
ATOM 1511 C CA . LYS A 1 193 ? 13.444 -11.556 -23.356 1.00 95.56 193 LYS A CA 1
ATOM 1512 C C . LYS A 1 193 ? 14.586 -10.835 -24.098 1.00 95.56 193 LYS A C 1
ATOM 1514 O O . LYS A 1 193 ? 15.428 -11.502 -24.691 1.00 95.56 193 LYS A O 1
ATOM 1519 N N . ASP A 1 194 ? 14.599 -9.500 -24.063 1.00 96.19 194 ASP A N 1
ATOM 1520 C CA . ASP A 1 194 ? 15.541 -8.646 -24.799 1.00 96.19 194 ASP A CA 1
ATOM 1521 C C . ASP A 1 194 ? 16.590 -8.009 -23.869 1.00 96.19 194 ASP A C 1
ATOM 1523 O O . ASP A 1 194 ? 17.662 -7.605 -24.322 1.00 96.19 194 ASP A O 1
ATOM 1527 N N . ASN A 1 195 ? 16.301 -7.923 -22.566 1.00 94.94 195 ASN A N 1
ATOM 1528 C CA . ASN A 1 195 ? 17.168 -7.318 -21.566 1.00 94.94 195 ASN A CA 1
ATOM 1529 C C . ASN A 1 195 ? 17.329 -8.226 -20.326 1.00 94.94 195 ASN A C 1
ATOM 1531 O O . ASN A 1 195 ? 16.443 -8.259 -19.466 1.00 94.94 195 ASN A O 1
ATOM 1535 N N . PRO A 1 196 ? 18.482 -8.909 -20.159 1.00 92.00 196 PRO A N 1
ATOM 1536 C CA . PRO A 1 196 ? 18.726 -9.782 -19.011 1.00 92.00 196 PRO A CA 1
ATOM 1537 C C . PRO A 1 196 ? 18.728 -9.032 -17.669 1.00 92.00 196 PRO A C 1
ATOM 1539 O O . PRO A 1 196 ? 18.449 -9.636 -16.639 1.00 92.00 196 PRO A O 1
ATOM 1542 N N . ARG A 1 197 ? 18.956 -7.709 -17.658 1.00 91.94 197 ARG A N 1
ATOM 1543 C CA . ARG A 1 197 ? 18.917 -6.904 -16.425 1.00 91.94 197 ARG A CA 1
ATOM 1544 C C . ARG A 1 197 ? 17.545 -6.898 -15.765 1.00 91.94 197 ARG A C 1
ATOM 1546 O O . ARG A 1 197 ? 17.470 -6.738 -14.552 1.00 91.94 197 ARG A O 1
ATOM 1553 N N . VAL A 1 198 ? 16.471 -7.074 -16.536 1.00 91.44 198 VAL A N 1
ATOM 1554 C CA . VAL A 1 198 ? 15.120 -7.198 -15.975 1.00 91.44 198 VAL A CA 1
ATOM 1555 C C . VAL A 1 198 ? 15.063 -8.415 -15.048 1.00 91.44 198 VAL A C 1
ATOM 1557 O O . VAL A 1 198 ? 14.521 -8.326 -13.956 1.00 91.44 198 VAL A O 1
ATOM 1560 N N . HIS A 1 199 ? 15.724 -9.518 -15.392 1.00 88.12 199 HIS A N 1
ATOM 1561 C CA . HIS A 1 199 ? 15.784 -10.699 -14.526 1.00 88.12 199 HIS A CA 1
ATOM 1562 C C . HIS A 1 199 ? 16.574 -10.429 -13.249 1.00 88.12 199 HIS A C 1
ATOM 1564 O O . HIS A 1 199 ? 16.099 -10.771 -12.168 1.00 88.12 199 HIS A O 1
ATOM 1570 N N . ASP A 1 200 ? 17.733 -9.763 -13.351 1.00 86.44 200 ASP A N 1
ATOM 1571 C CA . ASP A 1 200 ? 18.519 -9.353 -12.174 1.00 86.44 200 ASP A CA 1
ATOM 1572 C C . ASP A 1 200 ? 17.653 -8.515 -11.218 1.00 86.44 200 ASP A C 1
ATOM 1574 O O . ASP A 1 200 ? 17.702 -8.672 -10.001 1.00 86.44 200 ASP A O 1
ATOM 1578 N N . CYS A 1 201 ? 16.825 -7.635 -11.782 1.00 87.12 201 CYS A N 1
ATOM 1579 C CA . CYS A 1 201 ? 15.922 -6.766 -11.044 1.00 87.12 201 CYS A CA 1
ATOM 1580 C C . CYS A 1 201 ? 14.857 -7.548 -10.270 1.00 87.12 201 CYS A C 1
ATOM 1582 O O . CYS A 1 201 ? 14.703 -7.381 -9.060 1.00 87.12 201 CYS A O 1
ATOM 1584 N N . TRP A 1 202 ? 14.185 -8.479 -10.952 1.00 85.50 202 TRP A N 1
ATOM 1585 C CA . TRP A 1 202 ? 13.178 -9.356 -10.355 1.00 85.50 202 TRP A CA 1
ATOM 1586 C C . TRP A 1 202 ? 13.747 -10.328 -9.312 1.00 85.50 202 TRP A C 1
ATOM 1588 O O . TRP A 1 202 ? 13.054 -10.725 -8.376 1.00 85.50 202 TRP A O 1
ATOM 1598 N N . ASN A 1 203 ? 15.022 -10.683 -9.429 1.00 80.50 203 ASN A N 1
ATOM 1599 C CA . ASN A 1 203 ? 15.715 -11.516 -8.450 1.00 80.50 203 ASN A CA 1
ATOM 1600 C C . ASN A 1 203 ? 16.424 -10.690 -7.357 1.00 80.50 203 ASN A C 1
ATOM 1602 O O . ASN A 1 203 ? 16.997 -11.248 -6.417 1.00 80.50 203 ASN A O 1
ATOM 1606 N N . GLY A 1 204 ? 16.368 -9.357 -7.449 1.00 79.56 204 GLY A N 1
ATOM 1607 C CA . GLY A 1 204 ? 17.023 -8.428 -6.532 1.00 79.56 204 GLY A CA 1
ATOM 1608 C C . GLY A 1 204 ? 18.552 -8.507 -6.547 1.00 79.56 204 GLY A C 1
ATOM 1609 O O . GLY A 1 204 ? 19.182 -8.105 -5.564 1.00 79.56 204 GLY A O 1
ATOM 1610 N N . GLY A 1 205 ? 19.143 -9.039 -7.618 1.00 81.31 205 GLY A N 1
ATOM 1611 C CA . GLY A 1 205 ? 20.572 -9.285 -7.763 1.00 81.31 205 GLY A CA 1
ATOM 1612 C C . GLY A 1 205 ? 20.927 -10.203 -8.935 1.00 81.31 205 GLY A C 1
ATOM 1613 O O . GLY A 1 205 ? 20.072 -10.876 -9.498 1.00 81.31 205 GLY A O 1
ATOM 1614 N N . ASP A 1 206 ? 22.219 -10.270 -9.257 1.00 80.75 206 ASP A N 1
ATOM 1615 C CA . ASP A 1 206 ? 22.783 -11.079 -10.357 1.00 80.75 206 ASP A CA 1
ATOM 1616 C C . ASP A 1 206 ? 23.277 -12.473 -9.911 1.00 80.75 206 ASP A C 1
ATOM 1618 O O . ASP A 1 206 ? 24.073 -13.129 -10.585 1.00 80.75 206 ASP A O 1
ATOM 1622 N N . GLY A 1 207 ? 22.868 -12.914 -8.720 1.00 77.19 207 GLY A N 1
ATOM 1623 C CA . GLY A 1 207 ? 23.353 -14.144 -8.093 1.00 77.19 207 GLY A CA 1
ATOM 1624 C C . GLY A 1 207 ? 24.598 -13.957 -7.216 1.00 77.19 207 GLY A C 1
ATOM 1625 O O . GLY A 1 207 ? 24.825 -14.758 -6.305 1.00 77.19 207 GLY A O 1
ATOM 1626 N N . THR A 1 208 ? 25.374 -12.890 -7.434 1.00 79.19 208 THR A N 1
ATOM 1627 C CA . THR A 1 208 ? 26.598 -12.580 -6.674 1.00 79.19 208 THR A CA 1
ATOM 1628 C C . THR A 1 208 ? 26.428 -11.374 -5.758 1.00 79.19 208 THR A C 1
ATOM 1630 O O . THR A 1 208 ? 26.882 -11.393 -4.614 1.00 79.19 208 THR A O 1
ATOM 1633 N N . THR A 1 209 ? 25.729 -10.348 -6.241 1.00 74.06 209 THR A N 1
ATOM 1634 C CA . THR A 1 209 ? 25.442 -9.111 -5.517 1.00 74.06 209 THR A CA 1
ATOM 1635 C C . THR A 1 209 ? 23.937 -8.946 -5.404 1.00 74.06 209 THR A C 1
ATOM 1637 O O . THR A 1 209 ? 23.232 -9.061 -6.400 1.00 74.06 209 THR A O 1
ATOM 1640 N N . TYR A 1 210 ? 23.446 -8.650 -4.199 1.00 76.94 210 TYR A N 1
ATOM 1641 C CA . TYR A 1 210 ? 22.019 -8.478 -3.927 1.00 76.94 210 TYR A CA 1
ATOM 1642 C C . TYR A 1 210 ? 21.744 -7.114 -3.296 1.00 76.94 210 TYR A C 1
ATOM 1644 O O . TYR A 1 210 ? 22.541 -6.616 -2.498 1.00 76.94 210 TYR A O 1
ATOM 1652 N N . GLY A 1 211 ? 20.586 -6.537 -3.606 1.00 75.00 211 GLY A N 1
ATOM 1653 C CA . GLY A 1 211 ? 20.151 -5.259 -3.052 1.00 75.00 211 GLY A CA 1
ATOM 1654 C C . GLY A 1 211 ? 20.662 -4.036 -3.819 1.00 75.00 211 GLY A C 1
ATOM 1655 O O . GLY A 1 211 ? 21.143 -4.116 -4.950 1.00 75.00 211 GLY A O 1
ATOM 1656 N N . GLY A 1 212 ? 20.556 -2.859 -3.200 1.00 75.25 212 GLY A N 1
ATOM 1657 C CA . GLY A 1 212 ? 21.115 -1.632 -3.766 1.00 75.25 212 GLY A CA 1
ATOM 1658 C C . GLY A 1 212 ? 20.424 -1.200 -5.063 1.00 75.25 212 GLY A C 1
ATOM 1659 O O . GLY A 1 212 ? 19.198 -1.104 -5.129 1.00 75.25 212 GLY A O 1
ATOM 1660 N N . ALA A 1 213 ? 21.230 -0.935 -6.094 1.00 73.25 213 ALA A N 1
ATOM 1661 C CA . ALA A 1 213 ? 20.753 -0.546 -7.420 1.00 73.25 213 ALA A CA 1
ATOM 1662 C C . ALA A 1 213 ? 20.056 -1.688 -8.183 1.00 73.25 213 ALA A C 1
ATOM 1664 O O . ALA A 1 213 ? 19.365 -1.408 -9.157 1.00 73.25 213 ALA A O 1
ATOM 1665 N N . PHE A 1 214 ? 20.217 -2.948 -7.757 1.00 77.38 214 PHE A N 1
ATOM 1666 C CA . PHE A 1 214 ? 19.581 -4.093 -8.412 1.00 77.38 214 PHE A CA 1
ATOM 1667 C C . PHE A 1 214 ? 18.097 -4.209 -8.104 1.00 77.38 214 PHE A C 1
ATOM 1669 O O . PHE A 1 214 ? 17.370 -4.707 -8.939 1.00 77.38 214 PHE A O 1
ATOM 1676 N N . LEU A 1 215 ? 17.623 -3.733 -6.950 1.00 77.00 215 LEU A N 1
ATOM 1677 C CA . LEU A 1 215 ? 16.211 -3.909 -6.604 1.00 77.00 215 LEU A CA 1
ATOM 1678 C C . LEU A 1 215 ? 15.287 -3.115 -7.525 1.00 77.00 215 LEU A C 1
ATOM 1680 O O . LEU A 1 215 ? 14.187 -3.582 -7.766 1.00 77.00 215 LEU A O 1
ATOM 1684 N N . ASN A 1 216 ? 15.733 -1.937 -7.994 1.00 85.06 216 ASN A N 1
ATOM 1685 C CA . ASN A 1 216 ? 15.027 -0.968 -8.850 1.00 85.06 216 ASN A CA 1
ATOM 1686 C C . ASN A 1 216 ? 13.491 -0.988 -8.746 1.00 85.06 216 ASN A C 1
ATOM 1688 O O . ASN A 1 216 ? 12.797 -0.785 -9.732 1.00 85.06 216 ASN A O 1
ATOM 1692 N N . ASN A 1 217 ? 12.944 -1.243 -7.563 1.00 88.06 217 ASN A N 1
ATOM 1693 C CA . ASN A 1 217 ? 11.520 -1.310 -7.321 1.00 88.06 217 ASN A CA 1
ATOM 1694 C C . ASN A 1 217 ? 11.078 0.069 -6.854 1.00 88.06 217 ASN A C 1
ATOM 1696 O O . ASN A 1 217 ? 11.840 0.785 -6.195 1.00 88.06 217 ASN A O 1
ATOM 1700 N N . HIS A 1 218 ? 9.820 0.420 -7.086 1.00 90.06 218 HIS A N 1
ATOM 1701 C CA . HIS A 1 218 ? 9.245 1.531 -6.340 1.00 90.06 218 HIS A CA 1
ATOM 1702 C C . HIS A 1 218 ? 7.776 1.324 -6.039 1.00 90.06 218 HIS A C 1
ATOM 1704 O O . HIS A 1 218 ? 7.032 0.703 -6.796 1.00 90.06 218 HIS A O 1
ATOM 1710 N N . ASN A 1 219 ? 7.433 1.797 -4.847 1.00 90.81 219 ASN A N 1
ATOM 1711 C CA . ASN A 1 219 ? 6.186 1.557 -4.152 1.00 90.81 219 ASN A CA 1
ATOM 1712 C C . ASN A 1 219 ? 5.584 2.900 -3.773 1.00 90.81 219 ASN A C 1
ATOM 1714 O O . ASN A 1 219 ? 6.304 3.854 -3.485 1.00 90.81 219 ASN A O 1
ATOM 1718 N N . TRP A 1 220 ? 4.268 2.946 -3.745 1.00 94.56 220 TRP A N 1
ATOM 1719 C CA . TRP A 1 220 ? 3.455 4.089 -3.381 1.00 94.56 220 TRP A CA 1
ATOM 1720 C C . TRP A 1 220 ? 2.171 3.595 -2.716 1.00 94.56 220 TRP A C 1
ATOM 1722 O O . TRP A 1 220 ? 2.013 2.400 -2.446 1.00 94.56 220 TRP A O 1
ATOM 1732 N N . VAL A 1 221 ? 1.274 4.515 -2.379 1.00 96.25 221 VAL A N 1
ATOM 1733 C CA . VAL A 1 221 ? 0.027 4.184 -1.687 1.00 96.25 221 VAL A CA 1
ATOM 1734 C C . VAL A 1 221 ? -1.151 4.543 -2.569 1.00 96.25 221 VAL A C 1
ATOM 1736 O O . VAL A 1 221 ? -1.180 5.617 -3.164 1.00 96.25 221 VAL A O 1
ATOM 1739 N N . GLU A 1 222 ? -2.137 3.658 -2.619 1.00 97.81 222 GLU A N 1
ATOM 1740 C CA . GLU A 1 222 ? -3.490 3.994 -3.044 1.00 97.81 222 GLU A CA 1
ATOM 1741 C C . GLU A 1 222 ? -4.414 4.024 -1.830 1.00 97.81 222 GLU A C 1
ATOM 1743 O O . GLU A 1 222 ? -4.304 3.198 -0.920 1.00 97.81 222 GLU A O 1
ATOM 1748 N N . TYR A 1 223 ? -5.353 4.961 -1.827 1.00 98.25 223 TYR A N 1
ATOM 1749 C CA . TYR A 1 223 ? -6.427 5.022 -0.845 1.00 98.25 223 TYR A CA 1
ATOM 1750 C C . TYR A 1 223 ? -7.758 5.325 -1.531 1.00 98.25 223 TYR A C 1
ATOM 1752 O O . TYR A 1 223 ? -7.800 5.829 -2.654 1.00 98.25 223 TYR A O 1
ATOM 1760 N N . TRP A 1 224 ? -8.853 4.946 -0.880 1.00 98.25 224 TRP A N 1
ATOM 1761 C CA . TRP A 1 224 ? -10.186 5.115 -1.447 1.00 98.25 224 TRP A CA 1
ATOM 1762 C C . TRP A 1 224 ? -10.683 6.548 -1.250 1.00 98.25 224 TRP A C 1
ATOM 1764 O O . TRP A 1 224 ? -10.802 6.993 -0.109 1.00 98.25 224 TRP A O 1
ATOM 1774 N N . ASP A 1 225 ? -11.006 7.248 -2.335 1.00 98.12 225 ASP A N 1
ATOM 1775 C CA . ASP A 1 225 ? -11.765 8.500 -2.330 1.00 98.12 225 ASP A CA 1
ATOM 1776 C C . ASP A 1 225 ? -13.251 8.172 -2.147 1.00 98.12 225 ASP A C 1
ATOM 1778 O O . ASP A 1 225 ? -13.910 7.645 -3.047 1.00 98.12 225 ASP A O 1
ATOM 1782 N N . ASP A 1 226 ? -13.779 8.460 -0.958 1.00 98.00 226 ASP A N 1
ATOM 1783 C CA . ASP A 1 226 ? -15.162 8.151 -0.607 1.00 98.00 226 ASP A CA 1
ATOM 1784 C C . ASP A 1 226 ? -16.186 9.046 -1.315 1.00 98.00 226 ASP A C 1
ATOM 1786 O O . ASP A 1 226 ? -17.342 8.651 -1.450 1.00 98.00 226 ASP A O 1
ATOM 1790 N N . VAL A 1 227 ? -15.771 10.228 -1.781 1.00 97.38 227 VAL A N 1
ATOM 1791 C CA . VAL A 1 227 ? -16.651 11.198 -2.443 1.00 97.38 227 VAL A CA 1
ATOM 1792 C C . VAL A 1 227 ? -16.847 10.821 -3.904 1.00 97.38 227 VAL A C 1
ATOM 1794 O O . VAL A 1 227 ? -17.972 10.835 -4.400 1.00 97.38 227 VAL A O 1
ATOM 1797 N N . ASN A 1 228 ? -15.757 10.461 -4.585 1.00 96.62 228 ASN A N 1
ATOM 1798 C CA . ASN A 1 228 ? -15.783 10.095 -6.003 1.00 96.62 228 ASN A CA 1
ATOM 1799 C C . ASN A 1 228 ? -15.875 8.580 -6.243 1.00 96.62 228 ASN A C 1
ATOM 1801 O O . ASN A 1 228 ? -15.941 8.154 -7.393 1.00 96.62 228 ASN A O 1
ATOM 1805 N N . ALA A 1 229 ? -15.882 7.776 -5.176 1.00 96.19 229 ALA A N 1
ATOM 1806 C CA . ALA A 1 229 ? -15.956 6.318 -5.221 1.00 96.19 229 ALA A CA 1
ATOM 1807 C C . ALA A 1 229 ? -14.895 5.690 -6.144 1.00 96.19 229 ALA A C 1
ATOM 1809 O O . ALA A 1 229 ? -15.203 4.849 -6.993 1.00 96.19 229 ALA A O 1
ATOM 1810 N N . LYS A 1 230 ? -13.635 6.107 -5.972 1.00 96.06 230 LYS A N 1
ATOM 1811 C CA . LYS A 1 230 ? -12.501 5.615 -6.762 1.00 96.06 230 LYS A CA 1
ATOM 1812 C C . LYS A 1 230 ? -11.227 5.475 -5.938 1.00 96.06 230 LYS A C 1
ATOM 1814 O O . LYS A 1 230 ? -11.082 6.075 -4.877 1.00 96.06 230 LYS A O 1
ATOM 1819 N N . TRP A 1 231 ? -10.277 4.705 -6.456 1.00 97.50 231 TRP A N 1
ATOM 1820 C CA . TRP A 1 231 ? -8.912 4.686 -5.935 1.00 97.50 231 TRP A CA 1
ATOM 1821 C C . TRP A 1 231 ? -8.144 5.903 -6.435 1.00 97.50 231 TRP A C 1
ATOM 1823 O O . TRP A 1 231 ? -8.145 6.179 -7.633 1.00 97.50 231 TRP A O 1
ATOM 1833 N N . VAL A 1 232 ? -7.465 6.579 -5.515 1.00 97.19 232 VAL A N 1
ATOM 1834 C CA . VAL A 1 232 ? -6.518 7.658 -5.801 1.00 97.19 232 VAL A CA 1
ATOM 1835 C C . VAL A 1 232 ? -5.153 7.297 -5.232 1.00 97.19 232 VAL A C 1
ATOM 1837 O O . VAL A 1 232 ? -5.069 6.537 -4.261 1.00 97.19 232 VAL A O 1
ATOM 1840 N N . PHE A 1 233 ? -4.076 7.818 -5.814 1.00 96.00 233 PHE A N 1
ATOM 1841 C CA . PHE A 1 233 ? -2.713 7.496 -5.383 1.00 96.00 233 PHE A CA 1
ATOM 1842 C C . PHE A 1 233 ? -1.971 8.676 -4.754 1.00 96.00 233 PHE A C 1
ATOM 1844 O O . PHE A 1 233 ? -2.259 9.845 -5.004 1.00 96.00 233 PHE A O 1
ATOM 1851 N N . LEU A 1 234 ? -0.976 8.336 -3.934 1.00 94.44 234 LEU A N 1
ATOM 1852 C CA . LEU A 1 234 ? 0.013 9.241 -3.362 1.00 94.44 234 LEU A CA 1
ATOM 1853 C C . LEU A 1 234 ? 1.393 8.613 -3.482 1.00 94.44 234 LEU A C 1
ATOM 1855 O O . LEU A 1 234 ? 1.612 7.487 -3.023 1.00 94.44 234 LEU A O 1
ATOM 1859 N N . ASN A 1 235 ? 2.331 9.362 -4.061 1.00 93.94 235 ASN A N 1
ATOM 1860 C CA . ASN A 1 235 ? 3.725 8.944 -4.077 1.00 93.94 235 ASN A CA 1
ATOM 1861 C C . ASN A 1 235 ? 4.305 8.918 -2.657 1.00 93.94 235 ASN A C 1
ATOM 1863 O O . ASN A 1 235 ? 3.877 9.689 -1.795 1.00 93.94 235 ASN A O 1
ATOM 1867 N N . VAL A 1 236 ? 5.321 8.083 -2.433 1.00 90.69 236 VAL A N 1
ATOM 1868 C CA . VAL A 1 236 ? 6.130 8.134 -1.212 1.00 90.69 236 VAL A CA 1
ATOM 1869 C C . VAL A 1 236 ? 7.616 8.377 -1.537 1.00 90.69 236 VAL A C 1
ATOM 1871 O O . VAL A 1 236 ? 8.131 7.785 -2.486 1.00 90.69 236 VAL A O 1
ATOM 1874 N N . PRO A 1 237 ? 8.318 9.237 -0.772 1.00 86.50 237 PRO A N 1
ATOM 1875 C CA . PRO A 1 237 ? 7.769 10.053 0.308 1.00 86.50 237 PRO A CA 1
ATOM 1876 C C . PRO A 1 237 ? 6.776 11.077 -0.266 1.00 86.50 237 PRO A C 1
ATOM 1878 O O . PRO A 1 237 ? 6.865 11.457 -1.431 1.00 86.50 237 PRO A O 1
ATOM 1881 N N . THR A 1 238 ? 5.772 11.458 0.518 1.00 86.69 238 THR A N 1
ATOM 1882 C CA . THR A 1 238 ? 4.670 12.305 0.040 1.00 86.69 238 THR A CA 1
ATOM 1883 C C . THR A 1 238 ? 5.187 13.700 -0.280 1.00 86.69 238 THR A C 1
ATOM 1885 O O . THR A 1 238 ? 5.467 14.474 0.635 1.00 86.69 238 THR A O 1
ATOM 1888 N N . THR A 1 239 ? 5.332 14.016 -1.566 1.00 83.50 239 THR A N 1
ATOM 1889 C CA . THR A 1 239 ? 5.789 15.326 -2.063 1.00 83.50 239 THR A CA 1
ATOM 1890 C C . THR A 1 239 ? 4.644 16.308 -2.308 1.00 83.50 239 THR A C 1
ATOM 1892 O O . THR A 1 239 ? 4.885 17.494 -2.507 1.00 83.50 239 THR A O 1
ATOM 1895 N N . THR A 1 240 ? 3.403 15.824 -2.278 1.00 89.62 240 THR A N 1
ATOM 1896 C CA . THR A 1 240 ? 2.176 16.597 -2.470 1.00 89.62 240 THR A CA 1
ATOM 1897 C C . THR A 1 240 ? 1.062 16.026 -1.593 1.00 89.62 240 THR A C 1
ATOM 1899 O O . THR A 1 240 ? 1.079 14.840 -1.256 1.00 89.62 240 THR A O 1
ATOM 1902 N N . ASP A 1 241 ? 0.106 16.871 -1.217 1.00 89.44 241 ASP A N 1
ATOM 1903 C CA . ASP A 1 241 ? -1.155 16.494 -0.571 1.00 89.44 241 ASP A CA 1
ATOM 1904 C C . ASP A 1 241 ? -2.333 16.460 -1.567 1.00 89.44 241 ASP A C 1
ATOM 1906 O O . ASP A 1 241 ? -3.484 16.216 -1.191 1.00 89.44 241 ASP A O 1
ATOM 1910 N N . VAL A 1 242 ? -2.047 16.665 -2.854 1.00 91.31 242 VAL A N 1
ATOM 1911 C CA . VAL A 1 242 ? -3.012 16.538 -3.945 1.00 91.31 242 VAL A CA 1
ATOM 1912 C C . VAL A 1 242 ? -3.132 15.060 -4.342 1.00 91.31 242 VAL A C 1
ATOM 1914 O O . VAL A 1 242 ? -2.122 14.456 -4.718 1.00 91.31 242 VAL A O 1
ATOM 1917 N N . PRO A 1 243 ? -4.338 14.461 -4.278 1.00 93.00 243 PRO A N 1
ATOM 1918 C CA . PRO A 1 243 ? -4.574 13.111 -4.783 1.00 93.00 243 PRO A CA 1
ATOM 1919 C C . PRO A 1 243 ? -4.213 13.014 -6.265 1.00 93.00 243 PRO A C 1
ATOM 1921 O O . PRO A 1 243 ? -4.432 13.963 -7.014 1.00 93.00 243 PRO A O 1
ATOM 1924 N N . ASP A 1 244 ? -3.684 11.867 -6.680 1.00 93.81 244 ASP A N 1
ATOM 1925 C CA . ASP A 1 244 ? -3.261 11.595 -8.058 1.00 93.81 244 ASP A CA 1
ATOM 1926 C C . ASP A 1 244 ? -2.133 12.511 -8.585 1.00 93.81 244 ASP A C 1
ATOM 1928 O O . ASP A 1 244 ? -1.839 12.515 -9.779 1.00 93.81 244 ASP A O 1
ATOM 1932 N N . GLY A 1 245 ? -1.471 13.270 -7.705 1.00 87.81 245 GLY A N 1
ATOM 1933 C CA . GLY A 1 245 ? -0.350 14.142 -8.058 1.00 87.81 245 GLY A CA 1
ATOM 1934 C C . GLY A 1 245 ? 1.026 13.535 -7.771 1.00 87.81 245 GLY A C 1
ATOM 1935 O O . GLY A 1 245 ? 1.189 12.624 -6.950 1.00 87.81 245 GLY A O 1
ATOM 1936 N N . GLY A 1 246 ? 2.058 14.080 -8.415 1.00 87.06 246 GLY A N 1
ATOM 1937 C CA . GLY A 1 246 ? 3.467 13.848 -8.082 1.00 87.06 246 GLY A CA 1
ATOM 1938 C C . GLY A 1 246 ? 4.056 12.561 -8.663 1.00 87.06 246 GLY A C 1
ATOM 1939 O O . GLY A 1 246 ? 5.134 12.584 -9.250 1.00 87.06 246 GLY A O 1
ATOM 1940 N N . LEU A 1 247 ? 3.384 11.416 -8.491 1.00 89.62 247 LEU A N 1
ATOM 1941 C CA . LEU A 1 247 ? 3.823 10.141 -9.085 1.00 89.62 247 LEU A CA 1
ATOM 1942 C C . LEU A 1 247 ? 3.642 10.143 -10.613 1.00 89.62 247 LEU A C 1
ATOM 1944 O O . LEU A 1 247 ? 4.465 9.603 -11.357 1.00 89.62 247 LEU A O 1
ATOM 1948 N N . CYS A 1 248 ? 2.537 10.735 -11.058 1.00 86.06 248 CYS A N 1
ATOM 1949 C CA . CYS A 1 248 ? 2.110 10.798 -12.442 1.00 86.06 248 CYS A CA 1
ATOM 1950 C C . CYS A 1 248 ? 1.717 12.233 -12.761 1.00 86.06 248 CYS A C 1
ATOM 1952 O O . CYS A 1 248 ? 0.638 12.667 -12.384 1.00 86.06 248 CYS A O 1
ATOM 1954 N N . ASP A 1 249 ? 2.584 12.953 -13.466 1.00 83.12 249 ASP A N 1
ATOM 1955 C CA . ASP A 1 249 ? 2.319 14.338 -13.839 1.00 83.12 249 ASP A CA 1
ATOM 1956 C C . ASP A 1 249 ? 2.495 14.512 -15.360 1.00 83.12 249 ASP A C 1
ATOM 1958 O O . ASP A 1 249 ? 3.625 14.419 -15.851 1.00 83.12 249 ASP A O 1
ATOM 1962 N N . PRO A 1 250 ? 1.407 14.762 -16.122 1.00 89.00 250 PRO A N 1
ATOM 1963 C CA . PRO A 1 250 ? -0.002 14.712 -15.705 1.00 89.00 250 PRO A CA 1
ATOM 1964 C C . PRO A 1 250 ? -0.534 13.273 -15.549 1.00 89.00 250 PRO A C 1
ATOM 1966 O O . PRO A 1 250 ? -0.044 12.346 -16.194 1.00 89.00 250 PRO A O 1
ATOM 1969 N N . PHE A 1 251 ? -1.588 13.095 -14.751 1.00 93.12 251 PHE A N 1
ATOM 1970 C CA . PHE A 1 251 ? -2.400 11.875 -14.721 1.00 93.12 251 PHE A CA 1
ATOM 1971 C C . PHE A 1 251 ? -3.803 12.135 -15.274 1.00 93.12 251 PHE A C 1
ATOM 1973 O O . PHE A 1 251 ? -4.409 13.173 -15.006 1.00 93.12 251 PHE A O 1
ATOM 1980 N N . SER A 1 252 ? -4.344 11.168 -16.013 1.00 92.31 252 SER A N 1
ATOM 1981 C CA . SER A 1 252 ? -5.771 11.111 -16.334 1.00 92.31 252 SER A CA 1
ATOM 1982 C C . SER A 1 252 ? -6.250 9.666 -16.365 1.00 92.31 252 SER A C 1
ATOM 1984 O O . SER A 1 252 ? -5.512 8.772 -16.763 1.00 92.31 252 SER A O 1
ATOM 1986 N N . GLU A 1 253 ? -7.510 9.426 -16.013 1.00 89.81 253 GLU A N 1
ATOM 1987 C CA . GLU A 1 253 ? -8.065 8.067 -16.032 1.00 89.81 253 GLU A CA 1
ATOM 1988 C C . GLU A 1 253 ? -8.163 7.483 -17.453 1.00 89.81 253 GLU A C 1
ATOM 1990 O O . GLU A 1 253 ? -8.073 6.268 -17.627 1.00 89.81 253 GLU A O 1
ATOM 1995 N N . SER A 1 254 ? -8.315 8.331 -18.479 1.00 92.00 254 SER A N 1
ATOM 1996 C CA . SER A 1 254 ? -8.411 7.885 -19.874 1.00 92.00 254 SER A CA 1
ATOM 1997 C C . SER A 1 254 ? -7.052 7.560 -20.493 1.00 92.00 254 SER A C 1
ATOM 1999 O O . SER A 1 254 ? -6.951 6.585 -21.235 1.00 92.00 254 SER A O 1
ATOM 2001 N N . HIS A 1 255 ? -6.015 8.342 -20.176 1.00 93.75 255 HIS A N 1
ATOM 2002 C CA . HIS A 1 255 ? -4.694 8.202 -20.795 1.00 93.75 255 HIS A CA 1
ATOM 2003 C C . HIS A 1 255 ? -3.606 7.664 -19.861 1.00 93.75 255 HIS A C 1
ATOM 2005 O O . HIS A 1 255 ? -2.480 7.483 -20.307 1.00 93.75 255 HIS A O 1
ATOM 2011 N N . GLY A 1 256 ? -3.902 7.413 -18.586 1.00 94.19 256 GLY A N 1
ATOM 2012 C CA . GLY A 1 256 ? -2.912 6.992 -17.597 1.00 94.19 256 GLY A CA 1
ATOM 2013 C C . GLY A 1 256 ? -1.903 8.095 -17.273 1.00 94.19 256 GLY A C 1
ATOM 2014 O O . GLY A 1 256 ? -2.242 9.282 -17.211 1.00 94.19 256 GLY A O 1
ATOM 2015 N N . CYS A 1 257 ? -0.654 7.698 -17.029 1.00 94.69 257 CYS A N 1
ATOM 2016 C CA . CYS A 1 257 ? 0.399 8.593 -16.564 1.00 94.69 257 CYS A CA 1
ATOM 2017 C C . CYS A 1 257 ? 1.258 9.171 -17.693 1.00 94.69 257 CYS A C 1
ATOM 2019 O O . CYS A 1 257 ? 1.857 8.440 -18.478 1.00 94.69 257 CYS A O 1
ATOM 2021 N N . GLY A 1 258 ? 1.405 10.495 -17.700 1.00 92.50 258 GLY A N 1
ATOM 2022 C CA . GLY A 1 258 ? 2.366 11.218 -18.530 1.00 92.50 258 GLY A CA 1
ATOM 2023 C C . GLY A 1 258 ? 1.974 11.383 -20.000 1.00 92.50 258 GLY A C 1
ATOM 2024 O O . GLY A 1 258 ? 2.845 11.666 -20.818 1.00 92.50 258 GLY A O 1
ATOM 2025 N N . TYR A 1 259 ? 0.694 11.212 -20.346 1.00 93.50 259 TYR A N 1
ATOM 2026 C CA . TYR A 1 259 ? 0.199 11.529 -21.685 1.00 93.50 259 TYR A CA 1
ATOM 2027 C C . TYR A 1 259 ? 0.169 13.040 -21.925 1.00 93.50 259 TYR A C 1
ATOM 2029 O O . TYR A 1 259 ? -0.339 13.808 -21.105 1.00 93.50 259 TYR A O 1
ATOM 2037 N N . ASP A 1 260 ? 0.657 13.457 -23.090 1.00 91.56 260 ASP A N 1
ATOM 2038 C CA . ASP A 1 260 ? 0.618 14.840 -23.551 1.00 91.56 260 ASP A CA 1
ATOM 2039 C C . ASP A 1 260 ? 0.060 14.925 -24.976 1.00 91.56 260 ASP A C 1
ATOM 2041 O O . ASP A 1 260 ? 0.436 14.161 -25.861 1.00 91.56 260 ASP A O 1
ATOM 2045 N N . VAL A 1 261 ? -0.794 15.917 -25.238 1.00 91.94 261 VAL A N 1
ATOM 2046 C CA . VAL A 1 261 ? -1.482 16.065 -26.534 1.00 91.94 261 VAL A CA 1
ATOM 2047 C C . VAL A 1 261 ? -0.527 16.289 -27.716 1.00 91.94 261 VAL A C 1
ATOM 2049 O O . VAL A 1 261 ? -0.901 16.057 -28.863 1.00 91.94 261 VAL A O 1
ATOM 2052 N N . ARG A 1 262 ? 0.703 16.768 -27.476 1.00 91.88 262 ARG A N 1
ATOM 2053 C CA . ARG A 1 262 ? 1.688 17.032 -28.540 1.00 91.88 262 ARG A CA 1
ATOM 2054 C C . ARG A 1 262 ? 2.642 15.864 -28.747 1.00 91.88 262 ARG A C 1
ATOM 2056 O O . ARG A 1 262 ? 3.072 15.622 -29.873 1.00 91.88 262 ARG A O 1
ATOM 2063 N N . SER A 1 263 ? 3.027 15.193 -27.666 1.00 91.19 263 SER A N 1
ATOM 2064 C CA . SER A 1 263 ? 4.061 14.155 -27.665 1.00 91.19 263 SER A CA 1
ATOM 2065 C C . SER A 1 263 ? 3.532 12.734 -27.455 1.00 91.19 263 SER A C 1
ATOM 2067 O O . SER A 1 263 ? 4.314 11.789 -27.575 1.00 91.19 263 SER A O 1
ATOM 2069 N N . GLY A 1 264 ? 2.229 12.567 -27.222 1.00 92.44 264 GLY A N 1
ATOM 2070 C CA . GLY A 1 264 ? 1.605 11.285 -26.912 1.00 92.44 264 GLY A CA 1
ATOM 2071 C C . GLY A 1 264 ? 2.210 10.691 -25.644 1.00 92.44 264 GLY A C 1
ATOM 2072 O O . GLY A 1 264 ? 2.437 11.394 -24.660 1.00 92.44 264 GLY A O 1
ATOM 2073 N N . CYS A 1 265 ? 2.551 9.405 -25.700 1.00 92.69 265 CYS A N 1
ATOM 2074 C CA . CYS A 1 265 ? 3.198 8.687 -24.597 1.00 92.69 265 CYS A CA 1
ATOM 2075 C C . CYS A 1 265 ? 4.734 8.699 -24.634 1.00 92.69 265 CYS A C 1
ATOM 2077 O O . CYS A 1 265 ? 5.377 8.025 -23.830 1.00 92.69 265 CYS A O 1
ATOM 2079 N N . LYS A 1 266 ? 5.357 9.455 -25.549 1.00 89.06 266 LYS A N 1
ATOM 2080 C CA . LYS A 1 266 ? 6.824 9.440 -25.734 1.00 89.06 266 LYS A CA 1
ATOM 2081 C C . LYS A 1 266 ? 7.601 9.867 -24.490 1.00 89.06 266 LYS A C 1
ATOM 2083 O O . LYS A 1 266 ? 8.705 9.383 -24.275 1.00 89.06 266 LYS A O 1
ATOM 2088 N N . ASN A 1 267 ? 7.023 10.770 -23.703 1.00 87.12 267 ASN A N 1
ATOM 2089 C CA . ASN A 1 267 ? 7.618 11.305 -22.479 1.00 87.12 267 ASN A CA 1
ATOM 2090 C C . ASN A 1 267 ? 6.844 10.855 -21.235 1.00 87.12 267 ASN A C 1
ATOM 2092 O O . ASN A 1 267 ? 6.856 11.558 -20.224 1.00 87.12 267 ASN A O 1
ATOM 2096 N N . ALA A 1 268 ? 6.139 9.723 -21.323 1.00 90.88 268 ALA A N 1
ATOM 2097 C CA . ALA A 1 268 ? 5.367 9.211 -20.206 1.00 90.88 268 ALA A CA 1
ATOM 2098 C C . ALA A 1 268 ? 6.256 9.042 -18.967 1.00 90.88 268 ALA A C 1
ATOM 2100 O O . ALA A 1 268 ? 7.427 8.656 -19.061 1.00 90.88 268 ALA A O 1
ATOM 2101 N N . SER A 1 269 ? 5.690 9.329 -17.794 1.00 89.44 269 SER A N 1
ATOM 2102 C CA . SER A 1 269 ? 6.386 9.070 -16.540 1.00 89.44 269 SER A CA 1
ATOM 2103 C C . SER A 1 269 ? 6.640 7.566 -16.399 1.00 89.44 269 SER A C 1
ATOM 2105 O O . SER A 1 269 ? 5.981 6.758 -17.059 1.00 89.44 269 SER A O 1
ATOM 2107 N N . PRO A 1 270 ? 7.572 7.137 -15.540 1.00 88.81 270 PRO A N 1
ATOM 2108 C CA . PRO A 1 270 ? 7.904 5.722 -15.478 1.00 88.81 270 PRO A CA 1
ATOM 2109 C C . PRO A 1 270 ? 6.734 4.763 -15.168 1.00 88.81 270 PRO A C 1
ATOM 2111 O O . PRO A 1 270 ? 6.685 3.710 -15.801 1.00 88.81 270 PRO A O 1
ATOM 2114 N N . PRO A 1 271 ? 5.745 5.098 -14.306 1.00 90.88 271 PRO A N 1
ATOM 2115 C CA . PRO A 1 271 ? 4.519 4.299 -14.197 1.00 90.88 271 PRO A CA 1
ATOM 2116 C C . PRO A 1 271 ? 3.718 4.231 -15.507 1.00 90.88 271 PRO A C 1
ATOM 2118 O O . PRO A 1 271 ? 3.113 3.208 -15.809 1.00 90.88 271 PRO A O 1
ATOM 2121 N N . GLY A 1 272 ? 3.744 5.294 -16.315 1.00 92.44 272 GLY A N 1
ATOM 2122 C CA . GLY A 1 272 ? 3.146 5.329 -17.652 1.00 92.44 272 GLY A CA 1
ATOM 2123 C C . GLY A 1 272 ? 3.852 4.424 -18.659 1.00 92.44 272 GLY A C 1
ATOM 2124 O O . GLY A 1 272 ? 3.210 3.900 -19.567 1.00 92.44 272 GLY A O 1
ATOM 2125 N N . LEU A 1 273 ? 5.146 4.178 -18.459 1.00 91.00 273 LEU A N 1
ATOM 2126 C CA . LEU A 1 273 ? 5.932 3.211 -19.226 1.00 91.00 273 LEU A CA 1
ATOM 2127 C C . LEU A 1 273 ? 5.778 1.771 -18.708 1.00 91.00 273 LEU A C 1
ATOM 2129 O O . LEU A 1 273 ? 6.398 0.860 -19.260 1.00 91.00 273 LEU A O 1
ATOM 2133 N N . ALA A 1 274 ? 4.971 1.529 -17.669 1.00 87.50 274 ALA A N 1
ATOM 2134 C CA . ALA A 1 274 ? 4.731 0.182 -17.167 1.00 87.50 274 ALA A CA 1
ATOM 2135 C C . ALA A 1 274 ? 4.159 -0.724 -18.268 1.00 87.50 274 ALA A C 1
ATOM 2137 O O . ALA A 1 274 ? 3.197 -0.402 -18.977 1.00 87.50 274 ALA A O 1
ATOM 2138 N N . SER A 1 275 ? 4.775 -1.889 -18.414 1.00 85.56 275 SER A N 1
ATOM 2139 C CA . SER A 1 275 ? 4.525 -2.826 -19.505 1.00 85.56 275 SER A CA 1
ATOM 2140 C C . SER A 1 275 ? 4.634 -4.264 -18.999 1.00 85.56 275 SER A C 1
ATOM 2142 O O . SER A 1 275 ? 4.731 -4.489 -17.794 1.00 85.56 275 SER A O 1
ATOM 2144 N N . GLN A 1 276 ? 4.544 -5.238 -19.903 1.00 84.25 276 GLN A N 1
ATOM 2145 C CA . GLN A 1 276 ? 4.811 -6.638 -19.572 1.00 84.25 276 GLN A CA 1
ATOM 2146 C C . GLN A 1 276 ? 6.241 -6.772 -19.011 1.00 84.25 276 GLN A C 1
ATOM 2148 O O . GLN A 1 276 ? 7.138 -6.112 -19.527 1.00 84.25 276 GLN A O 1
ATOM 2153 N N . ASP A 1 277 ? 6.441 -7.578 -17.962 1.00 91.19 277 ASP A N 1
ATOM 2154 C CA . ASP A 1 277 ? 7.677 -7.681 -17.147 1.00 91.19 277 ASP A CA 1
ATOM 2155 C C . ASP A 1 277 ? 7.975 -6.481 -16.227 1.00 91.19 277 ASP A C 1
ATOM 2157 O O . ASP A 1 277 ? 8.944 -6.493 -15.466 1.00 91.19 277 ASP A O 1
ATOM 2161 N N . HIS A 1 278 ? 7.138 -5.448 -16.273 1.00 92.56 278 HIS A N 1
ATOM 2162 C CA . HIS A 1 278 ? 7.188 -4.262 -15.419 1.00 92.56 278 HIS A CA 1
ATOM 2163 C C . HIS A 1 278 ? 5.802 -3.973 -14.842 1.00 92.56 278 HIS A C 1
ATOM 2165 O O . HIS A 1 278 ? 5.360 -2.822 -14.766 1.00 92.56 278 HIS A O 1
ATOM 2171 N N . GLU A 1 279 ? 5.076 -5.034 -14.495 1.00 93.00 279 GLU A N 1
ATOM 2172 C CA . GLU A 1 279 ? 3.718 -4.927 -14.002 1.00 93.00 279 GLU A CA 1
ATOM 2173 C C . GLU A 1 279 ? 3.660 -4.135 -12.697 1.00 93.00 279 GLU A C 1
ATOM 2175 O O . GLU A 1 279 ? 4.578 -4.136 -11.868 1.00 93.00 279 GLU A O 1
ATOM 2180 N N . ILE A 1 280 ? 2.530 -3.464 -12.515 1.00 94.00 280 ILE A N 1
ATOM 2181 C CA . ILE A 1 280 ? 2.192 -2.771 -11.284 1.00 94.00 280 ILE A CA 1
ATOM 2182 C C . ILE A 1 280 ? 1.128 -3.590 -10.572 1.00 94.00 280 ILE A C 1
ATOM 2184 O O . ILE A 1 280 ? 0.065 -3.882 -11.129 1.00 94.00 280 ILE A O 1
ATOM 2188 N N . PHE A 1 281 ? 1.396 -3.911 -9.315 1.00 93.19 281 PHE A N 1
ATOM 2189 C CA . PHE A 1 281 ? 0.518 -4.700 -8.471 1.00 93.19 281 PHE A CA 1
ATOM 2190 C C . PHE A 1 281 ? 0.138 -3.938 -7.214 1.00 93.19 281 PHE A C 1
ATOM 2192 O O . PHE A 1 281 ? 0.911 -3.140 -6.687 1.00 93.19 281 PHE A O 1
ATOM 2199 N N . SER A 1 282 ? -1.048 -4.239 -6.700 1.00 92.94 282 SER A N 1
ATOM 2200 C CA . SER A 1 282 ? -1.437 -3.877 -5.346 1.00 92.94 282 SER A CA 1
ATOM 2201 C C . SER A 1 282 ? -1.9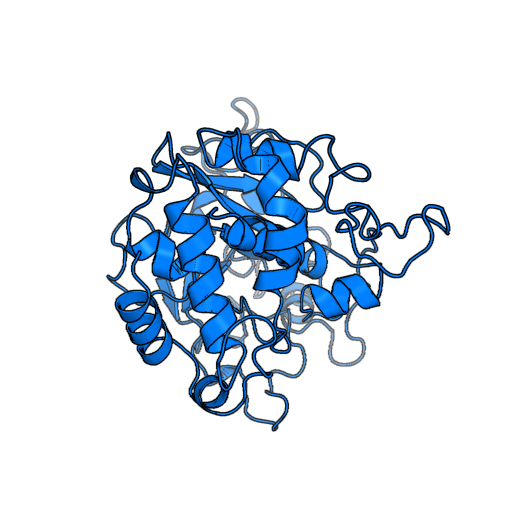03 -5.100 -4.581 1.00 92.94 282 SER A C 1
ATOM 2203 O O . SER A 1 282 ? -2.644 -5.915 -5.123 1.00 92.94 282 SER A O 1
ATOM 2205 N N . VAL A 1 283 ? -1.490 -5.245 -3.325 1.00 88.25 283 VAL A N 1
ATOM 2206 C CA . VAL A 1 283 ? -1.921 -6.392 -2.521 1.00 88.25 283 VAL A CA 1
ATOM 2207 C C . VAL A 1 283 ? -3.387 -6.256 -2.142 1.00 88.25 283 VAL A C 1
ATOM 2209 O O . VAL A 1 283 ? -3.824 -5.196 -1.689 1.00 88.25 283 VAL A O 1
ATOM 2212 N N . THR A 1 284 ? -4.123 -7.360 -2.262 1.00 91.00 284 THR A N 1
ATOM 2213 C CA . THR A 1 284 ? -5.496 -7.463 -1.778 1.00 91.00 284 THR A CA 1
ATOM 2214 C C . THR A 1 284 ? -5.669 -8.680 -0.884 1.00 91.00 284 THR A C 1
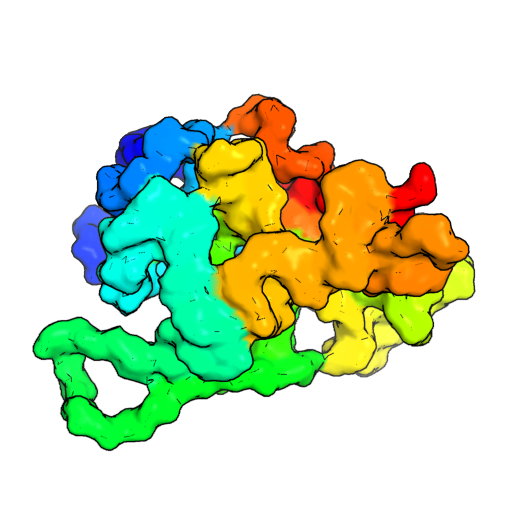ATOM 2216 O O . THR A 1 284 ? -5.068 -9.732 -1.096 1.00 91.00 284 THR A O 1
ATOM 2219 N N . TRP A 1 285 ? -6.501 -8.521 0.140 1.00 91.50 285 TRP A N 1
ATOM 2220 C CA . TRP A 1 285 ? -6.956 -9.635 0.965 1.00 91.50 285 TRP A CA 1
ATOM 2221 C C . TRP A 1 285 ? -8.231 -10.272 0.418 1.00 91.50 285 TRP A C 1
ATOM 2223 O O . TRP A 1 285 ? -8.541 -11.404 0.783 1.00 91.50 285 TRP A O 1
ATOM 2233 N N . ASN A 1 286 ? -8.922 -9.577 -0.483 1.00 91.44 286 ASN A N 1
ATOM 2234 C CA . ASN A 1 286 ? -10.143 -10.056 -1.102 1.00 91.44 286 ASN A CA 1
ATOM 2235 C C . ASN A 1 286 ? -9.880 -11.256 -2.015 1.00 91.44 286 ASN A C 1
ATOM 2237 O O . ASN A 1 286 ? -8.785 -11.456 -2.557 1.00 91.44 286 ASN A O 1
ATOM 2241 N N . MET A 1 287 ? -10.918 -12.058 -2.183 1.00 88.94 287 MET A N 1
ATOM 2242 C CA . MET A 1 287 ? -11.043 -13.078 -3.209 1.00 88.94 287 MET A CA 1
ATOM 2243 C C . MET A 1 287 ? -11.795 -12.522 -4.424 1.00 88.94 287 MET A C 1
ATOM 2245 O O . MET A 1 287 ? -12.432 -11.465 -4.377 1.00 88.94 287 MET A O 1
ATOM 2249 N N . GLU A 1 288 ? -11.706 -13.239 -5.544 1.00 85.88 288 GLU A N 1
ATOM 2250 C CA . GLU A 1 288 ? -12.472 -12.895 -6.739 1.00 85.88 288 GLU A CA 1
ATOM 2251 C C . GLU A 1 288 ? -13.973 -12.862 -6.414 1.00 85.88 288 GLU A C 1
ATOM 2253 O O . GLU A 1 288 ? -14.532 -13.822 -5.889 1.00 85.88 288 GLU A O 1
ATOM 2258 N N . GLY A 1 289 ? -14.621 -11.737 -6.723 1.00 84.56 289 GLY A N 1
ATOM 2259 C CA . GLY A 1 289 ? -16.050 -11.539 -6.480 1.00 84.56 289 GLY A CA 1
ATOM 2260 C C . GLY A 1 289 ? -16.420 -10.895 -5.139 1.00 84.56 289 GLY A C 1
ATOM 2261 O O . GLY A 1 289 ? -17.582 -10.526 -4.985 1.00 84.56 289 GLY A O 1
ATOM 2262 N N . ASP A 1 290 ? -15.480 -10.673 -4.212 1.00 86.44 290 ASP A N 1
ATOM 2263 C CA . ASP A 1 290 ? -15.786 -10.042 -2.912 1.00 86.44 290 ASP A CA 1
ATOM 2264 C C . ASP A 1 290 ? -16.266 -8.589 -3.049 1.00 86.44 290 ASP A C 1
ATOM 2266 O O . ASP A 1 290 ? -17.171 -8.143 -2.339 1.00 86.44 290 ASP A O 1
ATOM 2270 N N . VAL A 1 291 ? -15.661 -7.834 -3.971 1.00 89.44 291 VAL A N 1
ATOM 2271 C CA . VAL A 1 291 ? -16.004 -6.429 -4.256 1.00 89.44 291 VAL A CA 1
ATOM 2272 C C . VAL A 1 291 ? -16.005 -6.139 -5.765 1.00 89.44 291 VAL A C 1
ATOM 2274 O O . VAL A 1 291 ? -15.136 -5.424 -6.278 1.00 89.44 291 VAL A O 1
ATOM 2277 N N . PRO A 1 292 ? -16.981 -6.686 -6.514 1.00 86.31 292 PRO A N 1
ATOM 2278 C CA . PRO A 1 292 ? -17.009 -6.594 -7.969 1.00 86.31 292 PRO A CA 1
ATOM 2279 C C . PRO A 1 292 ? -16.977 -5.141 -8.451 1.00 86.31 292 PRO A C 1
ATOM 2281 O O . PRO A 1 292 ? -17.766 -4.310 -8.007 1.00 86.31 292 PRO A O 1
ATOM 2284 N N . GLY A 1 293 ? -16.053 -4.834 -9.364 1.00 88.25 293 GLY A N 1
ATOM 2285 C CA . GLY A 1 293 ? -15.917 -3.503 -9.964 1.00 88.25 293 GLY A CA 1
ATOM 2286 C C . GLY A 1 293 ? -15.258 -2.436 -9.082 1.00 88.25 293 GLY A C 1
ATOM 2287 O O . GLY A 1 293 ? -15.010 -1.341 -9.575 1.00 88.25 293 GLY A O 1
ATOM 2288 N N . LEU A 1 294 ? -14.925 -2.732 -7.820 1.00 93.12 294 LEU A N 1
ATOM 2289 C CA . LEU A 1 294 ? -14.334 -1.752 -6.893 1.00 93.12 294 LEU A CA 1
ATOM 2290 C C . LEU A 1 294 ? -12.835 -1.957 -6.656 1.00 93.12 294 LEU A C 1
ATOM 2292 O O . LEU A 1 294 ? -12.178 -1.111 -6.056 1.00 93.12 294 LEU A O 1
ATOM 2296 N N . GLU A 1 295 ? -12.269 -3.061 -7.138 1.00 93.00 295 GLU A N 1
ATOM 2297 C CA . GLU A 1 295 ? -10.844 -3.375 -6.979 1.00 93.00 295 GLU A CA 1
ATOM 2298 C C . GLU A 1 295 ? -9.932 -2.435 -7.776 1.00 93.00 295 GLU A C 1
ATOM 2300 O O . GLU A 1 295 ? -8.758 -2.259 -7.454 1.00 93.00 295 GLU A O 1
ATOM 2305 N N . GLY A 1 296 ? -10.469 -1.804 -8.821 1.00 91.88 296 GLY A N 1
ATOM 2306 C CA . GLY A 1 296 ? -9.718 -0.980 -9.767 1.00 91.88 296 GLY A CA 1
ATOM 2307 C C . GLY A 1 296 ? -8.946 -1.789 -10.818 1.00 91.88 296 GLY A C 1
ATOM 2308 O O . GLY A 1 296 ? -8.392 -1.210 -11.745 1.00 91.88 296 GLY A O 1
ATOM 2309 N N . GLY A 1 297 ? -8.899 -3.114 -10.721 1.00 92.75 297 GLY A N 1
ATOM 2310 C CA . GLY A 1 297 ? -8.238 -3.969 -11.703 1.00 92.75 297 GLY A CA 1
ATOM 2311 C C . GLY A 1 297 ? -8.585 -5.440 -11.494 1.00 92.75 297 GLY A C 1
ATOM 2312 O O . GLY A 1 297 ? -9.261 -5.770 -10.515 1.00 92.75 297 GLY A O 1
ATOM 2313 N N . PRO A 1 298 ? -8.157 -6.328 -12.404 1.00 93.31 298 PRO A N 1
ATOM 2314 C CA . PRO A 1 298 ? -8.384 -7.752 -12.240 1.00 93.31 298 PRO A CA 1
ATOM 2315 C C . PRO A 1 298 ? -7.567 -8.285 -11.062 1.00 93.31 298 PRO A C 1
ATOM 2317 O O . PRO A 1 298 ? -6.403 -7.913 -10.875 1.00 93.31 298 PRO A O 1
ATOM 2320 N N . LEU A 1 299 ? -8.185 -9.176 -10.288 1.00 92.25 299 LEU A N 1
ATOM 2321 C CA . LEU A 1 299 ? -7.479 -9.981 -9.301 1.00 92.25 299 LEU A CA 1
ATOM 2322 C C . LEU A 1 299 ? -6.699 -11.065 -10.030 1.00 92.25 299 LEU A C 1
ATOM 2324 O O . LEU A 1 299 ? -7.227 -11.728 -10.919 1.00 92.25 299 LEU A O 1
ATOM 2328 N N . VAL A 1 300 ? -5.441 -11.235 -9.650 1.00 89.00 300 VAL A N 1
ATOM 2329 C CA . VAL A 1 300 ? -4.569 -12.267 -10.200 1.00 89.00 300 VAL A CA 1
ATOM 2330 C C . VAL A 1 300 ? -3.863 -12.994 -9.066 1.00 89.00 300 VAL A C 1
ATOM 2332 O O . VAL A 1 300 ? -3.379 -12.375 -8.116 1.00 89.00 300 VAL A O 1
ATOM 2335 N N . ASP A 1 301 ? -3.822 -14.320 -9.177 1.00 86.25 301 ASP A N 1
ATOM 2336 C CA . ASP A 1 301 ? -2.930 -15.153 -8.382 1.00 86.25 301 ASP A CA 1
ATOM 2337 C C . ASP A 1 301 ? -1.584 -15.236 -9.105 1.00 86.25 301 ASP A C 1
ATOM 2339 O O . ASP A 1 301 ? -1.480 -15.672 -10.254 1.00 86.25 301 ASP A O 1
ATOM 2343 N N . VAL A 1 302 ? -0.549 -14.773 -8.422 1.00 80.50 302 VAL A N 1
ATOM 2344 C CA . VAL A 1 302 ? 0.809 -14.643 -8.955 1.00 80.50 302 VAL A CA 1
ATOM 2345 C C . VAL A 1 302 ? 1.683 -15.873 -8.715 1.00 80.50 302 VAL A C 1
ATOM 2347 O O . VAL A 1 302 ? 2.872 -15.833 -9.017 1.00 80.50 302 VAL A O 1
ATOM 2350 N N . VAL A 1 303 ? 1.114 -16.977 -8.217 1.00 79.88 303 VAL A N 1
ATOM 2351 C CA . VAL A 1 303 ? 1.805 -18.263 -7.988 1.00 79.88 303 VAL A CA 1
ATOM 2352 C C . VAL A 1 303 ? 2.632 -18.741 -9.192 1.00 79.88 303 VAL A C 1
ATOM 2354 O O . VAL A 1 303 ? 3.706 -19.310 -9.021 1.00 79.88 303 VAL A O 1
ATOM 2357 N N . ASN A 1 304 ? 2.152 -18.487 -10.412 1.00 80.94 304 ASN A N 1
ATOM 2358 C CA . ASN A 1 304 ? 2.778 -18.914 -11.667 1.00 80.94 304 ASN A CA 1
ATOM 2359 C C . ASN A 1 304 ? 3.195 -17.724 -12.544 1.00 80.94 304 ASN A C 1
ATOM 2361 O O . ASN A 1 304 ? 3.174 -17.835 -13.772 1.00 80.94 304 ASN A O 1
ATOM 2365 N N . LEU A 1 305 ? 3.510 -16.575 -11.941 1.00 85.75 305 LEU A N 1
ATOM 2366 C CA . LEU A 1 305 ? 3.926 -15.395 -12.693 1.00 85.75 305 LEU A CA 1
ATOM 2367 C C . LEU A 1 305 ? 5.205 -15.699 -13.487 1.00 85.75 305 LEU A C 1
ATOM 2369 O O . LEU A 1 305 ? 6.167 -16.259 -12.957 1.00 85.75 305 LEU A O 1
ATOM 2373 N N . LYS A 1 306 ? 5.198 -15.343 -14.775 1.00 89.38 306 LYS A N 1
ATOM 2374 C CA . LYS A 1 306 ? 6.328 -15.551 -15.681 1.00 89.38 306 LYS A CA 1
ATOM 2375 C C . LYS A 1 306 ? 6.662 -14.293 -16.455 1.00 89.38 306 LYS A C 1
ATOM 2377 O O . LYS A 1 306 ? 5.755 -13.631 -16.954 1.00 89.38 306 LYS A O 1
ATOM 2382 N N . LEU A 1 307 ? 7.958 -14.044 -16.610 1.00 89.88 307 LEU A N 1
ATOM 2383 C CA . LEU A 1 307 ? 8.474 -13.010 -17.498 1.00 89.88 307 LEU A CA 1
ATOM 2384 C C . LEU A 1 307 ? 8.365 -13.441 -18.970 1.00 89.88 307 LEU A C 1
ATOM 2386 O O . LEU A 1 307 ? 8.197 -14.626 -19.275 1.00 89.88 307 LEU A O 1
ATOM 2390 N N . THR A 1 308 ? 8.540 -12.509 -19.911 1.00 92.19 308 THR A N 1
ATOM 2391 C CA . THR A 1 308 ? 8.559 -12.798 -21.361 1.00 92.19 308 THR A CA 1
ATOM 2392 C C . THR A 1 308 ? 9.664 -13.762 -21.787 1.00 92.19 308 THR A C 1
ATOM 2394 O O . THR A 1 308 ? 9.568 -14.385 -22.843 1.00 92.19 308 THR A O 1
ATOM 2397 N N . SER A 1 309 ? 10.696 -13.926 -20.964 1.00 91.12 309 SER A N 1
ATOM 2398 C CA . SER A 1 309 ? 11.735 -14.946 -21.117 1.00 91.12 309 SER A CA 1
ATOM 2399 C C . SER A 1 309 ? 11.256 -16.375 -20.821 1.00 91.12 309 SER A C 1
ATOM 2401 O O . SER A 1 309 ? 11.949 -17.336 -21.147 1.00 91.12 309 SER A O 1
ATOM 2403 N N . GLY A 1 310 ? 10.091 -16.527 -20.185 1.00 89.19 310 GLY A N 1
ATOM 2404 C CA . GLY A 1 310 ? 9.568 -17.787 -19.659 1.00 89.19 310 GLY A CA 1
ATOM 2405 C C . GLY A 1 310 ? 10.011 -18.109 -18.226 1.00 89.19 310 GLY A C 1
ATOM 2406 O O . GLY A 1 310 ? 9.530 -19.098 -17.662 1.00 89.19 310 GLY A O 1
ATOM 2407 N N . GLU A 1 311 ? 10.889 -17.292 -17.632 1.00 85.94 311 GLU A N 1
ATOM 2408 C CA . GLU A 1 311 ? 11.338 -17.438 -16.244 1.00 85.94 311 GLU A CA 1
ATOM 2409 C C . GLU A 1 311 ? 10.178 -17.232 -15.270 1.00 85.94 311 GLU A C 1
ATOM 2411 O O . GLU A 1 311 ? 9.369 -16.326 -15.450 1.00 85.94 311 GLU A O 1
ATOM 2416 N N . SER A 1 312 ? 10.092 -18.082 -14.244 1.00 85.62 312 SER A N 1
ATOM 2417 C CA . SER A 1 312 ? 9.083 -17.949 -13.188 1.00 85.62 312 SER A CA 1
ATOM 2418 C C . SER A 1 312 ? 9.605 -17.034 -12.092 1.00 85.62 312 SER A C 1
ATOM 2420 O O . SER A 1 312 ? 10.674 -17.290 -11.543 1.00 85.62 312 SER A O 1
ATOM 2422 N N . VAL A 1 313 ? 8.838 -15.998 -11.768 1.00 81.75 313 VAL A N 1
ATOM 2423 C CA . VAL A 1 313 ? 9.222 -14.954 -10.815 1.00 81.75 313 VAL A CA 1
ATOM 2424 C C . VAL A 1 313 ? 8.130 -14.738 -9.780 1.00 81.75 313 VAL A C 1
ATOM 2426 O O . VAL A 1 313 ? 6.992 -15.175 -9.934 1.00 81.75 313 VAL A O 1
ATOM 2429 N N . SER A 1 314 ? 8.479 -14.041 -8.708 1.00 75.88 314 SER A N 1
ATOM 2430 C CA . SER A 1 314 ? 7.540 -13.614 -7.681 1.00 75.88 314 SER A CA 1
ATOM 2431 C C . SER A 1 314 ? 7.343 -12.102 -7.772 1.00 75.88 314 SER A C 1
ATOM 2433 O O . SER A 1 314 ? 8.337 -11.381 -7.850 1.00 75.88 314 SER A O 1
ATOM 2435 N N . PRO A 1 315 ? 6.110 -11.570 -7.671 1.00 72.06 315 PRO A N 1
ATOM 2436 C CA . PRO A 1 315 ? 5.902 -10.124 -7.545 1.00 72.06 315 PRO A CA 1
ATOM 2437 C C . PRO A 1 315 ? 6.447 -9.584 -6.222 1.00 72.06 315 PRO A C 1
ATOM 2439 O O . PRO A 1 315 ? 6.562 -8.377 -6.040 1.00 72.06 315 PRO A O 1
ATOM 2442 N N . PHE A 1 316 ? 6.827 -10.467 -5.299 1.00 66.75 316 PHE A N 1
ATOM 2443 C CA . PHE A 1 316 ? 7.590 -10.110 -4.121 1.00 66.75 316 PHE A CA 1
ATOM 2444 C C . PHE A 1 316 ? 9.077 -9.976 -4.445 1.00 66.75 316 PHE A C 1
ATOM 2446 O O . PHE A 1 316 ? 9.900 -10.654 -3.831 1.00 66.75 316 PHE A O 1
ATOM 2453 N N . VAL A 1 317 ? 9.453 -9.011 -5.290 1.00 52.66 317 VAL A N 1
ATOM 2454 C CA . VAL A 1 317 ? 10.851 -8.509 -5.312 1.00 52.66 317 VAL A CA 1
ATOM 2455 C C . VAL A 1 317 ? 11.273 -8.007 -3.918 1.00 52.66 317 VAL A C 1
ATOM 2457 O O . VAL A 1 317 ? 12.446 -7.898 -3.574 1.00 52.66 317 VAL A O 1
ATOM 2460 N N . TRP A 1 318 ? 10.292 -7.825 -3.035 1.00 57.38 318 TRP A N 1
ATOM 2461 C CA . TRP A 1 318 ? 10.434 -7.534 -1.622 1.00 57.38 318 TRP A CA 1
ATOM 2462 C C . TRP A 1 318 ? 10.809 -8.739 -0.731 1.00 57.38 318 TRP A C 1
ATOM 2464 O O . TRP A 1 318 ? 10.822 -8.589 0.483 1.00 57.38 318 TRP A O 1
ATOM 2474 N N . SER A 1 319 ? 11.100 -9.938 -1.257 1.00 51.34 319 SER A N 1
ATOM 2475 C CA . SER A 1 319 ? 11.530 -11.105 -0.454 1.00 51.34 319 SER A CA 1
ATOM 2476 C C . SER A 1 319 ? 12.583 -11.962 -1.178 1.00 51.34 319 SER A C 1
ATOM 2478 O O . SER A 1 319 ? 12.252 -13.013 -1.729 1.00 51.34 319 SER A O 1
ATOM 2480 N N . PRO A 1 320 ? 13.875 -11.580 -1.153 1.00 43.41 320 PRO A N 1
ATOM 2481 C CA . PRO A 1 320 ? 14.906 -12.193 -2.001 1.00 43.41 320 PRO A CA 1
ATOM 2482 C C . PRO A 1 320 ? 15.116 -13.696 -1.754 1.00 43.41 320 PRO A C 1
ATOM 2484 O O . PRO A 1 320 ? 15.532 -14.425 -2.648 1.00 43.41 320 PRO A O 1
ATOM 2487 N N . LYS A 1 321 ? 14.809 -14.197 -0.550 1.00 49.16 321 LYS A N 1
ATOM 2488 C CA . LYS A 1 321 ? 14.975 -15.624 -0.226 1.00 49.16 321 LYS A CA 1
ATOM 2489 C C . LYS A 1 321 ? 13.800 -16.495 -0.638 1.00 49.16 321 LYS A C 1
ATOM 2491 O O . LYS A 1 321 ? 13.924 -17.710 -0.546 1.00 49.16 321 LYS A O 1
ATOM 2496 N N . HIS A 1 322 ? 12.677 -15.907 -1.058 1.00 54.12 322 HIS A N 1
ATOM 2497 C CA . HIS A 1 322 ? 11.490 -16.659 -1.453 1.00 54.12 322 HIS A CA 1
ATOM 2498 C C . HIS A 1 322 ? 11.048 -17.698 -0.414 1.00 54.12 322 HIS A C 1
ATOM 2500 O O . HIS A 1 322 ? 10.432 -18.684 -0.786 1.00 54.12 322 HIS A O 1
ATOM 2506 N N . THR A 1 323 ? 11.333 -17.510 0.880 1.00 52.62 323 THR A N 1
ATOM 2507 C CA . THR A 1 323 ? 10.977 -18.464 1.938 1.00 52.62 323 THR A CA 1
ATOM 2508 C C . THR A 1 323 ? 10.457 -17.747 3.173 1.00 52.62 323 THR A C 1
ATOM 2510 O O . THR A 1 323 ? 11.009 -16.728 3.584 1.00 52.62 323 THR A O 1
ATOM 2513 N N . SER A 1 324 ? 9.422 -18.303 3.797 1.00 54.16 324 SER A N 1
ATOM 2514 C CA . SER A 1 324 ? 8.977 -17.904 5.134 1.00 54.16 324 SER A CA 1
ATOM 2515 C C . SER A 1 324 ? 10.113 -18.044 6.167 1.00 54.16 324 SER A C 1
ATOM 2517 O O . SER A 1 324 ? 11.102 -18.737 5.901 1.00 54.16 324 SER A O 1
ATOM 2519 N N . PRO A 1 325 ? 9.973 -17.470 7.379 1.00 47.22 325 PRO A N 1
ATOM 2520 C CA . PRO A 1 325 ? 10.935 -17.666 8.470 1.00 47.22 325 PRO A CA 1
ATOM 2521 C C . PRO A 1 325 ? 11.208 -19.137 8.834 1.00 47.22 325 PRO A C 1
ATOM 2523 O O . PRO A 1 325 ? 12.223 -19.433 9.454 1.00 47.22 325 PRO A O 1
ATOM 2526 N N . ILE A 1 326 ? 10.323 -20.058 8.431 1.00 55.78 326 ILE A N 1
ATOM 2527 C CA . ILE A 1 326 ? 10.452 -21.511 8.624 1.00 55.78 326 ILE A CA 1
ATOM 2528 C C . ILE A 1 326 ? 10.878 -22.259 7.347 1.00 55.78 326 ILE A C 1
ATOM 2530 O O . ILE A 1 326 ? 10.763 -23.478 7.274 1.00 55.78 326 ILE A O 1
ATOM 2534 N N . GLY A 1 327 ? 11.360 -21.549 6.323 1.00 55.88 327 GLY A N 1
ATOM 2535 C CA . GLY A 1 327 ? 11.929 -22.147 5.111 1.00 55.88 327 GLY A CA 1
ATOM 2536 C C . GLY A 1 327 ? 10.915 -22.589 4.052 1.00 55.88 327 GLY A C 1
ATOM 2537 O O . GLY A 1 327 ? 11.324 -23.116 3.023 1.00 55.88 327 GLY A O 1
ATOM 2538 N N . ILE A 1 328 ? 9.609 -22.370 4.256 1.00 59.38 328 ILE A N 1
ATOM 2539 C CA . ILE A 1 328 ? 8.585 -22.704 3.246 1.00 59.38 328 ILE A CA 1
ATOM 2540 C C . ILE A 1 328 ? 8.674 -21.720 2.080 1.00 59.38 328 ILE A C 1
ATOM 2542 O O . ILE A 1 328 ? 8.546 -20.520 2.340 1.00 59.38 328 ILE A O 1
ATOM 2546 N N . PRO A 1 329 ? 8.816 -22.191 0.829 1.00 54.56 329 PRO A N 1
ATOM 2547 C CA . PRO A 1 329 ? 8.813 -21.333 -0.342 1.00 54.56 329 PRO A CA 1
ATOM 2548 C C . PRO A 1 329 ? 7.555 -20.453 -0.439 1.00 54.56 329 PRO A C 1
ATOM 2550 O O . PRO A 1 329 ? 6.434 -20.958 -0.502 1.00 54.56 329 PRO A O 1
ATOM 2553 N N . LEU A 1 330 ? 7.722 -19.129 -0.466 1.00 52.50 330 LEU A N 1
ATOM 2554 C CA . LEU A 1 330 ? 6.618 -18.165 -0.591 1.00 52.50 330 LEU A CA 1
ATOM 2555 C C . LEU A 1 330 ? 6.005 -18.159 -2.003 1.00 52.50 330 LEU A C 1
ATOM 2557 O O . LEU A 1 330 ? 4.934 -17.601 -2.207 1.00 52.50 330 LEU A O 1
ATOM 2561 N N . ASN A 1 331 ? 6.640 -18.812 -2.977 1.00 48.91 331 ASN A N 1
ATOM 2562 C CA . ASN A 1 331 ? 6.040 -19.062 -4.289 1.00 48.91 331 ASN A CA 1
ATOM 2563 C C . ASN A 1 331 ? 4.845 -20.035 -4.223 1.00 48.91 331 ASN A C 1
ATOM 2565 O O . ASN A 1 331 ? 4.089 -20.112 -5.178 1.00 48.91 331 ASN A O 1
ATOM 2569 N N . SER A 1 332 ? 4.650 -20.758 -3.112 1.00 49.44 332 SER A N 1
ATOM 2570 C CA . SER A 1 332 ? 3.576 -21.751 -2.952 1.00 49.44 332 SER A CA 1
ATOM 2571 C C . SER A 1 332 ? 2.296 -21.210 -2.303 1.00 49.44 332 SER A C 1
ATOM 2573 O O . SER A 1 332 ? 1.296 -21.920 -2.245 1.00 49.44 332 SER A O 1
ATOM 2575 N N . ILE A 1 333 ? 2.309 -19.964 -1.817 1.00 57.22 333 ILE A N 1
ATOM 2576 C CA . ILE A 1 333 ? 1.199 -19.369 -1.046 1.00 57.22 333 ILE A CA 1
ATOM 2577 C C . ILE A 1 333 ? 0.267 -18.471 -1.872 1.00 57.22 333 ILE A C 1
ATOM 2579 O O . ILE A 1 333 ? -0.604 -17.839 -1.285 1.00 57.22 333 ILE A O 1
ATOM 2583 N N . GLY A 1 334 ? 0.421 -18.438 -3.202 1.00 60.25 334 GLY A N 1
ATOM 2584 C CA . GLY A 1 334 ? -0.543 -17.849 -4.144 1.00 60.25 334 GLY A CA 1
ATOM 2585 C C . GLY A 1 334 ? -1.112 -16.499 -3.717 1.00 60.25 334 GLY A C 1
ATOM 2586 O O . GLY A 1 334 ? -2.288 -16.373 -3.369 1.00 60.25 334 GLY A O 1
ATOM 2587 N N . VAL A 1 335 ? -0.251 -15.480 -3.660 1.00 75.94 335 VAL A N 1
ATOM 2588 C CA . VAL A 1 335 ? -0.693 -14.156 -3.220 1.00 75.94 335 VAL A CA 1
ATOM 2589 C C . VAL A 1 335 ? -1.592 -13.543 -4.272 1.00 75.94 335 VAL A C 1
ATOM 2591 O O . VAL A 1 335 ? -1.260 -13.477 -5.454 1.00 75.94 335 VAL A O 1
ATOM 2594 N N . ARG A 1 336 ? -2.728 -13.044 -3.794 1.00 86.62 336 ARG A N 1
ATOM 2595 C CA . ARG A 1 336 ? -3.668 -12.298 -4.608 1.00 86.62 336 ARG A CA 1
ATOM 2596 C C . ARG A 1 336 ? -3.253 -10.842 -4.653 1.00 86.62 336 ARG A C 1
ATOM 2598 O O . ARG A 1 336 ? -3.074 -10.177 -3.630 1.00 86.62 336 ARG A O 1
ATOM 2605 N N . VAL A 1 337 ? -3.121 -10.345 -5.868 1.00 90.62 337 VAL A N 1
ATOM 2606 C CA . VAL A 1 337 ? -2.889 -8.932 -6.128 1.00 90.62 337 VAL A CA 1
ATOM 2607 C C . VAL A 1 337 ? -3.931 -8.429 -7.108 1.00 90.62 337 VAL A C 1
ATOM 2609 O O . VAL A 1 337 ? -4.467 -9.177 -7.921 1.00 90.62 337 VAL A O 1
ATOM 2612 N N . VAL A 1 338 ? -4.202 -7.137 -7.045 1.00 93.38 338 VAL A N 1
ATOM 2613 C CA . VAL A 1 338 ? -4.881 -6.414 -8.109 1.00 93.38 338 VAL A CA 1
ATOM 2614 C C . VAL A 1 338 ? -3.825 -5.991 -9.118 1.00 93.38 338 VAL A C 1
ATOM 2616 O O . VAL A 1 338 ? -2.867 -5.302 -8.758 1.00 93.38 338 VAL A O 1
ATOM 2619 N N . ASN A 1 339 ? -3.989 -6.372 -10.383 1.00 93.94 339 ASN A N 1
ATOM 2620 C CA . ASN A 1 339 ? -3.145 -5.846 -11.450 1.00 93.94 339 ASN A CA 1
ATOM 2621 C C . ASN A 1 339 ? -3.572 -4.406 -11.768 1.00 93.94 339 ASN A C 1
ATOM 2623 O O . ASN A 1 339 ? -4.688 -4.153 -12.223 1.00 93.94 339 ASN A O 1
ATOM 2627 N N . ARG A 1 340 ? -2.677 -3.454 -11.510 1.00 95.44 340 ARG A N 1
ATOM 2628 C CA . ARG A 1 340 ? -2.887 -2.016 -11.719 1.00 95.44 340 ARG A CA 1
ATOM 2629 C C . ARG A 1 340 ? -2.158 -1.489 -12.953 1.00 95.44 340 ARG A C 1
ATOM 2631 O O . ARG A 1 340 ? -2.260 -0.305 -13.245 1.00 95.44 340 ARG A O 1
ATOM 2638 N N . THR A 1 341 ? -1.463 -2.343 -13.703 1.00 94.94 341 THR A N 1
ATOM 2639 C CA . THR A 1 341 ? -0.628 -1.939 -14.848 1.00 94.94 341 THR A CA 1
ATOM 2640 C C . THR A 1 341 ? -1.396 -1.073 -15.843 1.00 94.94 341 THR A C 1
ATOM 2642 O O . THR A 1 341 ? -0.952 0.020 -16.176 1.00 94.94 341 THR A O 1
ATOM 2645 N N . GLU A 1 342 ? -2.591 -1.501 -16.258 1.00 94.62 342 GLU A N 1
ATOM 2646 C CA . GLU A 1 342 ? -3.404 -0.751 -17.226 1.00 94.62 342 GLU A CA 1
ATOM 2647 C C . GLU A 1 342 ? -3.955 0.569 -16.682 1.00 94.62 342 GLU A C 1
ATOM 2649 O O . GLU A 1 342 ? -4.300 1.443 -17.468 1.00 94.62 342 GLU A O 1
ATOM 2654 N N . PHE A 1 343 ? -4.070 0.736 -15.365 1.00 95.25 343 PHE A N 1
ATOM 2655 C CA . PHE A 1 343 ? -4.520 2.002 -14.784 1.00 95.25 343 PHE A CA 1
ATOM 2656 C C . PHE A 1 343 ? -3.445 3.088 -14.919 1.00 95.25 343 PHE A C 1
ATOM 2658 O O . PHE A 1 343 ? -3.763 4.239 -15.203 1.00 95.25 343 PHE A O 1
ATOM 2665 N N . TYR A 1 344 ? -2.177 2.711 -14.754 1.00 95.94 344 TYR A N 1
ATOM 2666 C CA . TYR A 1 344 ? -1.049 3.639 -14.823 1.00 95.94 344 TYR A CA 1
ATOM 2667 C C . TYR A 1 344 ? -0.482 3.797 -16.236 1.00 95.94 344 TYR A C 1
ATOM 2669 O O . TYR A 1 344 ? -0.021 4.888 -16.573 1.00 95.94 344 TYR A O 1
ATOM 2677 N N . ARG A 1 345 ? -0.522 2.741 -17.063 1.00 95.12 345 ARG A N 1
ATOM 2678 C CA . ARG A 1 345 ? 0.059 2.737 -18.412 1.00 95.12 345 ARG A CA 1
ATOM 2679 C C . ARG A 1 345 ? -0.465 3.903 -19.246 1.00 95.12 345 ARG A C 1
ATOM 2681 O O . ARG A 1 345 ? -1.673 4.120 -19.325 1.00 95.12 345 ARG A O 1
ATOM 2688 N N . CYS A 1 346 ? 0.456 4.592 -19.911 1.00 95.06 346 CYS A N 1
ATOM 2689 C CA . CYS A 1 346 ? 0.127 5.662 -20.833 1.00 95.06 346 CYS A CA 1
ATOM 2690 C C . CYS A 1 346 ? -0.590 5.121 -22.080 1.00 95.06 346 CYS A C 1
ATOM 2692 O O . CYS A 1 346 ? -0.158 4.119 -22.657 1.00 95.06 346 CYS A O 1
ATOM 2694 N N . LYS A 1 347 ? -1.672 5.783 -22.501 1.00 94.25 347 LYS A N 1
ATOM 2695 C CA . LYS A 1 347 ? -2.493 5.398 -23.661 1.00 94.25 347 LYS A CA 1
ATOM 2696 C C . LYS A 1 347 ? -2.751 6.604 -24.557 1.00 94.25 347 LYS A C 1
ATOM 2698 O O . LYS A 1 347 ? -3.022 7.691 -24.050 1.00 94.25 347 LYS A O 1
ATOM 2703 N N . GLU A 1 348 ? -2.684 6.394 -25.869 1.00 89.38 348 GLU A N 1
ATOM 2704 C CA . GLU A 1 348 ? -3.014 7.408 -26.884 1.00 89.38 348 GLU A CA 1
ATOM 2705 C C . GLU A 1 348 ? -4.509 7.455 -27.204 1.00 89.38 348 GLU A C 1
ATOM 2707 O O . GLU A 1 348 ? -5.144 6.373 -27.243 1.00 89.38 348 GLU A O 1
#

pLDDT: mean 86.92, std 12.35, range [43.41, 98.62]

Radius of gyration: 19.67 Å; chains: 1; bounding box: 48×42×59 Å

Secondary structure (DSSP, 8-state):
--HHHHHHHHHHHS-GGGGT-PPPPSSSS-SSHHHHHHHHHHHHHHH-TTGGGS-HHHHHHHTS-S-SSSPPP---HHHHHHHHHHHHTT-SSHHHHHHHHH-SPTTSSTTTBTT----TT-SS-TTS---B-EE-TT-S-SS--HHHHHHH-EE-HHHHHHHHHHHHHHTT--EEEEEESS-S-GGG-S-TTT-HHHHHHHTTBSSS-BSGGG---EEEEEEEETTTTEEEEE-SS---SSTT-SSSSSEETTTEES-BTTTBTTT--TTTT--TTS--EEE--PPTTSSTTTSSS-EEE-TT-B-TTS-B--S-TT-TT-B-TTS-BGGGS--EEEE-HHHHS---